Protein AF-A0A0N4U246-F1 (afdb_monomer_lite)

Organism: Dracunculus medinensis (NCBI:txid318479)

Foldseek 3Di:
DVVLVVLLVLQVVDPVSCVVCVVVSVVSVLVVLLVVLVVLVVVVVVCCVVVVVNDPDDDDPVVVCPRPSLVSCCVHPNSVPPVCVVVVLVVLVVVLVVLVVVLVVVVVVLVVVLVVCPPPVVVCVVVVVVSVVVNLVSVLVNQLSVLCCVLASVLVVVLVVCVPDNDPVVNVVSVVSNVVSNNCSSVSSVCSCCVRPPVSVVSVVVVVCVVVPDDPPDPDDDPDDDDDDDDDD

Radius of gyration: 25.56 Å; chains: 1; bounding box: 71×31×95 Å

Sequence (233 aa):
MICDGFITFIIWRNSLLRHRYMVILIQVFNDAILGFAQFMAGVGRTVILNSGSGESELKSTRYCMLMPWNIVYAWTTDGTAVCFRSLLLCLSVAASIGSVFMYAIVYILSRRLIRRLKNNQRTKNAIAAFEERQLKLSLTTAISNGFTLILYVFPLTIKALAQKYASQEAFQVVIWYAAISCNLNPLANIAAVVVRQEDIQSLVRKTLSCIYKQPKITPQTRTITKVKPKISP

pLDDT: mean 75.83, std 10.39, range [42.22, 90.38]

Secondary structure (DSSP, 8-state):
-HHHHHHHHHHHH-HHHHHHSHHHHHHHHHHHHHHHHHHHHHHHHHHHHHTT-SSS----HHHHHTSHHHHHHHTSTTTTHHHHHHHHHHHHHHHHHHHHHHHHHHHHHHHHHHHHHTT-HHHHHHHHHHHHHHHHHHHHHHHHHHHHIIIIIHHHHHHHHHHHHS-HHHHHHHHHHHHHHHHHHHHHHHHHHHHH-HHHHHHHHHHHHHHHS--------------------

Structure (mmCIF, N/CA/C/O backbone):
data_AF-A0A0N4U246-F1
#
_entry.id   AF-A0A0N4U246-F1
#
loop_
_atom_site.group_PDB
_atom_site.id
_atom_site.type_symbol
_atom_site.label_atom_id
_atom_site.label_alt_id
_atom_site.label_comp_id
_atom_site.label_asym_id
_atom_site.label_entity_id
_atom_site.label_seq_id
_atom_site.pdbx_PDB_ins_code
_atom_site.Cartn_x
_atom_site.Cartn_y
_atom_site.Cartn_z
_atom_site.occupancy
_atom_site.B_iso_or_equiv
_atom_site.auth_seq_id
_atom_site.auth_comp_id
_atom_site.auth_asym_id
_atom_site.auth_atom_id
_atom_site.pdbx_PDB_model_num
ATOM 1 N N . MET A 1 1 ? 6.243 5.250 1.445 1.00 60.50 1 MET A N 1
ATOM 2 C CA . MET A 1 1 ? 7.245 4.192 1.720 1.00 60.50 1 MET A CA 1
ATOM 3 C C . MET A 1 1 ? 7.505 3.958 3.205 1.00 60.50 1 MET A C 1
ATOM 5 O O . MET A 1 1 ? 6.981 2.985 3.728 1.00 60.50 1 MET A O 1
ATOM 9 N N . ILE A 1 2 ? 8.276 4.805 3.911 1.00 70.75 2 ILE A N 1
ATOM 10 C CA . ILE A 1 2 ? 8.576 4.569 5.346 1.00 70.75 2 ILE A CA 1
ATOM 11 C C . ILE A 1 2 ? 7.284 4.568 6.182 1.00 70.75 2 ILE A C 1
ATOM 13 O O . ILE A 1 2 ? 7.102 3.717 7.051 1.00 70.75 2 ILE A O 1
ATOM 17 N N . CYS A 1 3 ? 6.355 5.477 5.875 1.00 70.62 3 CYS A N 1
ATOM 18 C CA . CYS A 1 3 ? 5.062 5.568 6.555 1.00 70.62 3 CYS A CA 1
ATOM 19 C C . CYS A 1 3 ? 4.197 4.311 6.353 1.00 70.62 3 CYS A C 1
ATOM 21 O O . CYS A 1 3 ? 3.645 3.791 7.320 1.00 70.62 3 CYS A O 1
ATOM 23 N N . ASP A 1 4 ? 4.127 3.797 5.126 1.00 71.69 4 ASP A N 1
ATOM 24 C CA . ASP A 1 4 ? 3.301 2.641 4.749 1.00 71.69 4 ASP A CA 1
ATOM 25 C C . ASP A 1 4 ? 3.807 1.373 5.450 1.00 71.69 4 ASP A C 1
ATOM 27 O O . ASP A 1 4 ? 3.028 0.628 6.051 1.00 71.69 4 ASP A O 1
ATOM 31 N N . GLY A 1 5 ? 5.133 1.183 5.481 1.00 76.50 5 GLY A N 1
ATOM 32 C CA . GLY A 1 5 ? 5.773 0.097 6.226 1.00 76.50 5 GLY A CA 1
ATOM 33 C C . GLY A 1 5 ? 5.539 0.200 7.737 1.00 76.50 5 GLY A C 1
ATOM 34 O O . GLY A 1 5 ? 5.222 -0.798 8.384 1.00 76.50 5 GLY A O 1
ATOM 35 N N . PHE A 1 6 ? 5.616 1.408 8.303 1.00 80.75 6 PHE A N 1
ATOM 36 C CA . PHE A 1 6 ? 5.374 1.639 9.729 1.00 80.75 6 PHE A CA 1
ATOM 37 C C . PHE A 1 6 ? 3.928 1.333 10.140 1.00 80.75 6 PHE A C 1
ATOM 39 O O . PHE A 1 6 ? 3.693 0.669 11.150 1.00 80.75 6 PHE A O 1
ATOM 46 N N . ILE A 1 7 ? 2.946 1.765 9.346 1.00 78.19 7 ILE A N 1
ATOM 47 C CA . ILE A 1 7 ? 1.529 1.492 9.620 1.00 78.19 7 ILE A CA 1
ATOM 48 C C . ILE A 1 7 ? 1.224 0.007 9.450 1.00 78.19 7 ILE A C 1
ATOM 50 O O . ILE A 1 7 ? 0.574 -0.578 10.319 1.00 78.19 7 ILE A O 1
ATOM 54 N N . THR A 1 8 ? 1.745 -0.620 8.392 1.00 79.25 8 THR A N 1
ATOM 55 C CA . THR A 1 8 ? 1.637 -2.071 8.188 1.00 79.25 8 THR A CA 1
ATOM 56 C C . THR A 1 8 ? 2.180 -2.822 9.397 1.00 79.25 8 THR A C 1
ATOM 58 O O . THR A 1 8 ? 1.510 -3.709 9.921 1.00 79.25 8 THR A O 1
ATOM 61 N N . PHE A 1 9 ? 3.344 -2.417 9.910 1.00 84.69 9 PHE A N 1
ATOM 62 C CA . PHE A 1 9 ? 3.946 -3.006 11.102 1.00 84.69 9 PHE A CA 1
ATOM 63 C C . PHE A 1 9 ? 3.077 -2.830 12.359 1.00 84.69 9 PHE A C 1
ATOM 65 O O . PHE A 1 9 ? 2.892 -3.786 13.116 1.00 84.69 9 PHE A O 1
ATOM 72 N N . ILE A 1 10 ? 2.495 -1.644 12.578 1.00 82.12 10 ILE A N 1
ATOM 73 C CA . ILE A 1 10 ? 1.592 -1.391 13.715 1.00 82.12 10 ILE A CA 1
ATOM 74 C C . ILE A 1 10 ? 0.350 -2.285 13.643 1.00 82.12 10 ILE A C 1
ATOM 76 O O . ILE A 1 10 ? -0.019 -2.902 14.647 1.00 82.12 10 ILE A O 1
ATOM 80 N N . ILE A 1 11 ? -0.296 -2.359 12.476 1.00 79.06 11 ILE A N 1
ATOM 81 C CA . ILE A 1 11 ? -1.513 -3.159 12.286 1.00 79.06 11 ILE A CA 1
ATOM 82 C C . ILE A 1 11 ? -1.181 -4.650 12.406 1.00 79.06 11 ILE A C 1
ATOM 84 O O . ILE A 1 11 ? -1.897 -5.378 13.092 1.00 79.06 11 ILE A O 1
ATOM 88 N N . TRP A 1 12 ? -0.071 -5.097 11.812 1.00 84.19 12 TRP A N 1
ATOM 89 C CA . TRP A 1 12 ? 0.401 -6.481 11.883 1.00 84.19 12 TRP A CA 1
ATOM 90 C C . TRP A 1 12 ? 0.643 -6.943 13.323 1.00 84.19 12 TRP A C 1
ATOM 92 O O . TRP A 1 12 ? 0.258 -8.052 13.697 1.00 84.19 12 TRP A O 1
ATOM 102 N N . ARG A 1 13 ? 1.245 -6.080 14.152 1.00 87.19 13 ARG A N 1
ATOM 103 C CA . ARG A 1 13 ? 1.566 -6.388 15.551 1.00 87.19 13 ARG A CA 1
ATOM 104 C C . ARG A 1 13 ? 0.325 -6.510 16.442 1.00 87.19 13 ARG A C 1
ATOM 106 O O . ARG A 1 13 ? 0.401 -7.146 17.492 1.00 87.19 13 ARG A O 1
ATOM 113 N N . ASN A 1 14 ? -0.810 -5.922 16.060 1.00 82.88 14 ASN A N 1
ATOM 114 C CA . ASN A 1 14 ? -2.032 -5.945 16.859 1.00 82.88 14 ASN A CA 1
ATOM 115 C C . ASN A 1 14 ? -3.035 -6.979 16.316 1.00 82.88 14 ASN A C 1
ATOM 117 O O . ASN A 1 14 ? -3.744 -6.734 15.339 1.00 82.88 14 ASN A O 1
ATOM 121 N N . SER A 1 15 ? -3.128 -8.137 16.979 1.00 82.88 15 SER A N 1
ATOM 122 C CA . SER A 1 15 ? -3.977 -9.262 16.553 1.00 82.88 15 SER A CA 1
ATOM 123 C C . SER A 1 15 ? -5.459 -8.896 16.404 1.00 82.88 15 SER A C 1
ATOM 125 O O . SER A 1 15 ? -6.125 -9.406 15.501 1.00 82.88 15 SER A O 1
ATOM 127 N N . LEU A 1 16 ? -5.964 -7.978 17.236 1.00 80.75 16 LEU A N 1
ATOM 128 C CA . LEU A 1 16 ? -7.360 -7.539 17.218 1.00 80.75 16 LEU A CA 1
ATOM 129 C C . LEU A 1 16 ? -7.665 -6.664 15.997 1.00 80.75 16 LEU A C 1
ATOM 131 O O . LEU A 1 16 ? -8.724 -6.800 15.383 1.00 80.75 16 LEU A O 1
ATOM 135 N N . LEU A 1 17 ? -6.726 -5.799 15.606 1.00 76.12 17 LEU A N 1
ATOM 136 C CA . LEU A 1 17 ? -6.857 -5.001 14.388 1.00 76.12 17 LEU A CA 1
ATOM 137 C C . LEU A 1 17 ? -6.695 -5.844 13.129 1.00 76.12 17 LEU A C 1
ATOM 139 O O . LEU A 1 17 ? -7.423 -5.626 12.163 1.00 76.12 17 LEU A O 1
ATOM 143 N N . ARG A 1 18 ? -5.770 -6.809 13.141 1.00 79.62 18 ARG A N 1
ATOM 144 C CA . ARG A 1 18 ? -5.475 -7.652 11.978 1.00 79.62 18 ARG A CA 1
ATOM 145 C C . ARG A 1 18 ? -6.724 -8.345 11.443 1.00 79.62 18 ARG A C 1
ATOM 147 O O . ARG A 1 18 ? -6.923 -8.380 10.236 1.00 79.62 18 ARG A O 1
ATOM 154 N N . HIS A 1 19 ? -7.586 -8.848 12.329 1.00 76.69 19 HIS A N 1
ATOM 155 C CA . HIS A 1 19 ? -8.816 -9.514 11.903 1.00 76.69 19 HIS A CA 1
ATOM 156 C C . HIS A 1 19 ? -9.868 -8.533 11.356 1.00 76.69 19 HIS A C 1
ATOM 158 O O . HIS A 1 19 ? -10.589 -8.866 10.422 1.00 76.69 19 HIS A O 1
ATOM 164 N N . ARG A 1 20 ? -9.930 -7.306 11.893 1.00 76.69 20 ARG A N 1
ATOM 165 C CA . ARG A 1 20 ? -10.904 -6.283 11.471 1.00 76.69 20 ARG A CA 1
ATOM 166 C C . ARG A 1 20 ? -10.513 -5.560 10.183 1.00 76.69 20 ARG A C 1
ATOM 168 O O . ARG A 1 20 ? -11.388 -5.163 9.425 1.00 76.69 20 ARG A O 1
ATOM 175 N N . TYR A 1 21 ? -9.216 -5.387 9.943 1.00 77.69 21 TYR A N 1
ATOM 176 C CA . TYR A 1 21 ? -8.680 -4.545 8.873 1.00 77.69 21 TYR A CA 1
ATOM 177 C C . TYR A 1 21 ? -7.792 -5.324 7.895 1.00 77.69 21 TYR A C 1
ATOM 179 O O . TYR A 1 21 ? -6.921 -4.733 7.263 1.00 77.69 21 TYR A O 1
ATOM 187 N N . MET A 1 22 ? -8.003 -6.638 7.745 1.00 77.56 22 MET A N 1
ATOM 188 C CA . MET A 1 22 ? -7.184 -7.497 6.876 1.00 77.56 22 MET A CA 1
ATOM 189 C C . MET A 1 22 ? -7.104 -6.973 5.434 1.00 77.56 22 MET A C 1
ATOM 191 O O . MET A 1 22 ? -6.033 -6.989 4.839 1.00 77.56 22 MET A O 1
ATOM 195 N N . VAL A 1 23 ? -8.211 -6.444 4.901 1.00 75.31 23 VAL A N 1
ATOM 196 C CA . VAL A 1 23 ? -8.253 -5.857 3.550 1.00 75.31 23 VAL A CA 1
ATOM 197 C C . VAL A 1 23 ? -7.340 -4.631 3.449 1.00 75.31 23 VAL A C 1
ATOM 199 O O . VAL A 1 23 ? -6.512 -4.559 2.546 1.00 75.31 23 VAL A O 1
ATOM 202 N N . ILE A 1 24 ? -7.432 -3.705 4.411 1.00 75.88 24 ILE A N 1
ATOM 203 C CA . ILE A 1 24 ? -6.571 -2.512 4.455 1.00 75.88 24 ILE A CA 1
ATOM 204 C C . ILE A 1 24 ? -5.107 -2.926 4.630 1.00 75.88 24 ILE A C 1
ATOM 206 O O . ILE A 1 24 ? -4.229 -2.369 3.986 1.00 75.88 24 ILE A O 1
ATOM 210 N N . LEU A 1 25 ? -4.836 -3.930 5.465 1.00 75.88 25 LEU A N 1
ATOM 211 C CA . LEU A 1 25 ? -3.486 -4.431 5.701 1.00 75.88 25 LEU A CA 1
ATOM 212 C C . LEU A 1 25 ? -2.842 -4.972 4.418 1.00 75.88 25 LEU A C 1
ATOM 214 O O . LEU A 1 25 ? -1.697 -4.636 4.144 1.00 75.88 25 LEU A O 1
ATOM 218 N N . ILE A 1 26 ? -3.572 -5.768 3.629 1.00 75.88 26 ILE A N 1
ATOM 219 C CA . ILE A 1 26 ? -3.080 -6.286 2.343 1.00 75.88 26 ILE A CA 1
ATOM 220 C C . ILE A 1 26 ? -2.829 -5.136 1.364 1.00 75.88 26 ILE A C 1
ATOM 222 O O . ILE A 1 26 ? -1.804 -5.128 0.688 1.00 75.88 26 ILE A O 1
ATOM 226 N N . GLN A 1 27 ? -3.725 -4.147 1.315 1.00 73.88 27 GLN A N 1
ATOM 227 C CA . GLN A 1 27 ? -3.564 -2.985 0.442 1.00 73.88 27 GLN A CA 1
ATOM 228 C C . GLN A 1 27 ? -2.302 -2.181 0.790 1.00 73.88 27 GLN A C 1
ATOM 230 O O . GLN A 1 27 ? -1.458 -1.970 -0.074 1.00 73.88 27 GLN A O 1
ATOM 235 N N . VAL A 1 28 ? -2.125 -1.805 2.062 1.00 75.06 28 VAL A N 1
ATOM 236 C CA . VAL A 1 28 ? -0.946 -1.038 2.506 1.00 75.06 28 VAL A CA 1
ATOM 237 C C . VAL A 1 28 ? 0.340 -1.864 2.356 1.00 75.06 28 VAL A C 1
ATOM 239 O O . VAL A 1 28 ? 1.391 -1.319 2.028 1.00 75.06 28 VAL A O 1
ATOM 242 N N . PHE A 1 29 ? 0.268 -3.185 2.540 1.00 75.38 29 PHE A N 1
ATOM 243 C CA . PHE A 1 29 ? 1.400 -4.081 2.311 1.00 75.38 29 PHE A CA 1
ATOM 244 C C . PHE A 1 29 ? 1.817 -4.130 0.835 1.00 75.38 29 PHE A C 1
ATOM 246 O O . PHE A 1 29 ? 3.007 -4.025 0.538 1.00 75.38 29 PHE A O 1
ATOM 253 N N . ASN A 1 30 ? 0.859 -4.229 -0.088 1.00 74.88 30 ASN A N 1
ATOM 254 C CA . ASN A 1 30 ? 1.137 -4.183 -1.524 1.00 74.88 30 ASN A CA 1
ATOM 255 C C . ASN A 1 30 ? 1.753 -2.836 -1.933 1.00 74.88 30 ASN A C 1
ATOM 257 O O . ASN A 1 30 ? 2.744 -2.825 -2.665 1.00 74.88 30 ASN A O 1
ATOM 261 N N . ASP A 1 31 ? 1.238 -1.722 -1.402 1.00 71.62 31 ASP A N 1
ATOM 262 C CA . ASP A 1 31 ? 1.810 -0.387 -1.623 1.00 71.62 31 ASP A CA 1
ATOM 263 C C . ASP A 1 31 ? 3.255 -0.298 -1.089 1.00 71.62 31 ASP A C 1
ATOM 265 O O . ASP A 1 31 ? 4.140 0.264 -1.741 1.00 71.62 31 ASP A O 1
ATOM 269 N N . ALA A 1 32 ? 3.533 -0.914 0.067 1.00 73.75 32 ALA A N 1
ATOM 270 C CA . ALA A 1 32 ? 4.874 -0.968 0.643 1.00 73.75 32 ALA A CA 1
ATOM 271 C C . ALA A 1 32 ? 5.854 -1.800 -0.208 1.00 73.75 32 ALA A C 1
ATOM 273 O O . ALA A 1 32 ? 6.989 -1.362 -0.415 1.00 73.75 32 ALA A O 1
ATOM 274 N N . ILE A 1 33 ? 5.430 -2.9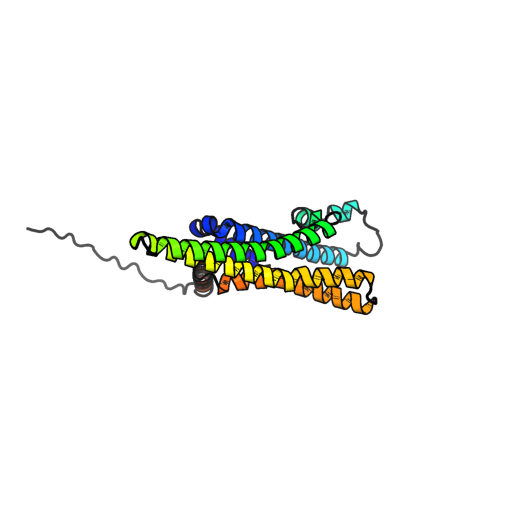59 -0.734 1.00 76.12 33 ILE A N 1
ATOM 275 C CA . ILE A 1 33 ? 6.240 -3.775 -1.661 1.00 76.12 33 ILE A CA 1
ATOM 276 C C . ILE A 1 33 ? 6.519 -3.001 -2.949 1.00 76.12 33 ILE A C 1
ATOM 278 O O . ILE A 1 33 ? 7.658 -2.987 -3.416 1.00 76.12 33 ILE A O 1
ATOM 282 N N . LEU A 1 34 ? 5.506 -2.338 -3.515 1.00 75.56 34 LEU A N 1
ATOM 283 C CA . LEU A 1 34 ? 5.655 -1.542 -4.732 1.00 75.56 34 LEU A CA 1
ATOM 284 C C . LEU A 1 34 ? 6.672 -0.418 -4.536 1.00 75.56 34 LEU A C 1
ATOM 286 O O . LEU A 1 34 ? 7.585 -0.259 -5.348 1.00 75.56 34 LEU A O 1
ATOM 290 N N . GLY A 1 35 ? 6.562 0.312 -3.425 1.00 71.06 35 GLY A N 1
ATOM 291 C CA . GLY A 1 35 ? 7.559 1.302 -3.046 1.00 71.06 35 GLY A CA 1
ATOM 292 C C . GLY A 1 35 ? 8.950 0.677 -2.930 1.00 71.06 35 GLY A C 1
ATOM 293 O O . GLY A 1 35 ? 9.914 1.204 -3.483 1.00 71.06 35 GLY A O 1
ATOM 294 N N . PHE A 1 36 ? 9.077 -0.464 -2.245 1.00 77.50 36 PHE A N 1
ATOM 295 C CA . PHE A 1 36 ? 10.363 -1.148 -2.072 1.00 77.50 36 PHE A CA 1
ATOM 296 C C . PHE A 1 36 ? 10.992 -1.542 -3.414 1.00 77.50 36 PHE A C 1
ATOM 298 O O . PHE A 1 36 ? 12.182 -1.307 -3.626 1.00 77.50 36 PHE A O 1
ATOM 305 N N . ALA A 1 37 ? 10.192 -2.048 -4.355 1.00 75.31 37 ALA A N 1
ATOM 306 C CA . ALA A 1 37 ? 10.635 -2.350 -5.712 1.00 75.31 37 ALA A CA 1
ATOM 307 C C . ALA A 1 37 ? 11.164 -1.100 -6.433 1.00 75.31 37 ALA A C 1
ATOM 309 O O . ALA A 1 37 ? 12.233 -1.142 -7.039 1.00 75.31 37 ALA A O 1
ATOM 310 N N . GLN A 1 38 ? 10.450 0.026 -6.335 1.00 76.44 38 GLN A N 1
ATOM 311 C CA . GLN A 1 38 ? 10.868 1.296 -6.938 1.00 76.44 38 GLN A CA 1
ATOM 312 C C . GLN A 1 38 ? 12.158 1.838 -6.316 1.00 76.44 38 GLN A C 1
ATOM 314 O O . GLN A 1 38 ? 13.031 2.319 -7.037 1.00 76.44 38 GLN A O 1
ATOM 319 N N . PHE A 1 39 ? 12.308 1.723 -4.996 1.00 78.00 39 PHE A N 1
ATOM 320 C CA . PHE A 1 39 ? 13.536 2.097 -4.303 1.00 78.00 39 PHE A CA 1
ATOM 321 C C . PHE A 1 39 ? 14.720 1.246 -4.775 1.00 78.00 39 PHE A C 1
ATOM 323 O O . PHE A 1 39 ? 15.746 1.795 -5.175 1.00 78.00 39 PHE A O 1
ATOM 330 N N . MET A 1 40 ? 14.553 -0.080 -4.823 1.00 82.75 40 MET A N 1
ATOM 331 C CA . MET A 1 40 ? 15.563 -1.002 -5.354 1.00 82.75 40 MET A CA 1
ATOM 332 C C . MET A 1 40 ? 15.907 -0.697 -6.817 1.00 82.75 40 MET A C 1
ATOM 334 O O . MET A 1 40 ? 17.076 -0.755 -7.189 1.00 82.75 40 MET A O 1
ATOM 338 N N . ALA A 1 41 ? 14.920 -0.323 -7.638 1.00 80.19 41 ALA A N 1
ATOM 339 C CA . ALA A 1 41 ? 15.146 0.098 -9.019 1.00 80.19 41 ALA A CA 1
ATOM 340 C C . ALA A 1 41 ? 15.952 1.402 -9.103 1.00 80.19 41 ALA A C 1
ATOM 342 O O . ALA A 1 41 ? 16.832 1.524 -9.954 1.00 80.19 41 ALA A O 1
ATOM 343 N N . GLY A 1 42 ? 15.672 2.369 -8.225 1.00 75.69 42 GLY A N 1
ATOM 344 C CA . GLY A 1 42 ? 16.427 3.617 -8.121 1.00 75.69 42 GLY A CA 1
ATOM 345 C C . GLY A 1 42 ? 17.883 3.367 -7.735 1.00 75.69 42 GLY A C 1
ATOM 346 O O . GLY A 1 42 ? 18.783 3.768 -8.468 1.00 75.69 42 GLY A O 1
ATOM 347 N N . VAL A 1 43 ? 18.112 2.628 -6.644 1.00 84.75 43 VAL A N 1
ATOM 348 C CA . VAL A 1 43 ? 19.460 2.250 -6.185 1.00 84.75 43 VAL A CA 1
ATOM 349 C C . VAL A 1 43 ? 20.203 1.468 -7.267 1.00 84.75 43 VAL A C 1
ATOM 351 O O . VAL A 1 43 ? 21.340 1.799 -7.588 1.00 84.75 43 VAL A O 1
ATOM 354 N N . GLY A 1 44 ? 19.553 0.478 -7.881 1.00 83.12 44 GLY A N 1
ATOM 355 C CA . GLY A 1 44 ? 20.140 -0.333 -8.944 1.00 83.12 44 GLY A CA 1
ATOM 356 C C . GLY A 1 44 ? 20.566 0.486 -10.161 1.00 83.12 44 GLY A C 1
ATOM 357 O O . GLY A 1 44 ? 21.670 0.296 -10.667 1.00 83.12 44 GLY A O 1
ATOM 358 N N . ARG A 1 45 ? 19.738 1.444 -10.600 1.00 78.94 45 ARG A N 1
ATOM 359 C CA . ARG A 1 45 ? 20.093 2.371 -11.688 1.00 78.94 45 ARG A CA 1
ATOM 360 C C . ARG A 1 45 ? 21.280 3.256 -11.314 1.00 78.94 45 ARG A C 1
ATOM 362 O O . ARG A 1 45 ? 22.184 3.397 -12.129 1.00 78.94 45 ARG A O 1
ATOM 369 N N . THR A 1 46 ? 21.318 3.791 -10.094 1.00 82.75 46 THR A N 1
ATOM 370 C CA . THR A 1 46 ? 22.445 4.608 -9.616 1.00 82.75 46 THR A CA 1
ATOM 371 C C . THR A 1 46 ? 23.747 3.810 -9.563 1.00 82.75 46 THR A C 1
ATOM 373 O O . THR A 1 46 ? 24.786 4.306 -9.988 1.00 82.75 46 THR A O 1
ATOM 376 N N . VAL A 1 47 ? 23.702 2.560 -9.093 1.00 85.00 47 VAL A N 1
ATOM 377 C CA . VAL A 1 47 ? 24.880 1.680 -9.063 1.00 85.00 47 VAL A CA 1
ATOM 378 C C . VAL A 1 47 ? 25.379 1.401 -10.480 1.00 85.00 47 VAL A C 1
ATOM 380 O O . VAL A 1 47 ? 26.560 1.586 -10.741 1.00 85.00 47 VAL A O 1
ATOM 383 N N . ILE A 1 48 ? 24.493 1.036 -11.413 1.00 81.25 48 ILE A N 1
ATOM 384 C CA . ILE A 1 48 ? 24.875 0.752 -12.808 1.00 81.25 48 ILE A CA 1
ATOM 385 C C . ILE A 1 48 ? 25.515 1.976 -13.480 1.00 81.25 48 ILE A C 1
ATOM 387 O O . ILE A 1 48 ? 26.511 1.819 -14.185 1.00 81.25 48 ILE A O 1
ATOM 391 N N . LEU A 1 49 ? 24.974 3.177 -13.242 1.00 78.38 49 LEU A N 1
ATOM 392 C CA . LEU A 1 49 ? 25.531 4.428 -13.768 1.00 78.38 49 LEU A CA 1
ATOM 393 C C . LEU A 1 49 ? 26.918 4.730 -13.179 1.00 78.38 49 LEU A C 1
ATOM 395 O O . LEU A 1 49 ? 27.825 5.105 -13.915 1.00 78.38 49 LEU A O 1
ATOM 399 N N . ASN A 1 50 ? 27.113 4.507 -11.877 1.00 83.12 50 ASN A N 1
ATOM 400 C CA . ASN A 1 50 ? 28.392 4.775 -11.212 1.00 83.12 50 ASN A CA 1
ATOM 401 C C . ASN A 1 50 ? 29.463 3.709 -11.482 1.00 83.12 50 ASN A C 1
ATOM 403 O O . ASN A 1 50 ? 30.651 4.000 -11.384 1.00 83.12 50 ASN A O 1
ATOM 407 N N . SER A 1 51 ? 29.082 2.476 -11.824 1.00 79.94 51 SER A N 1
ATOM 408 C CA . SER A 1 51 ? 30.031 1.386 -12.090 1.00 79.94 51 SER A CA 1
ATOM 409 C C . SER A 1 51 ? 30.738 1.487 -13.451 1.00 79.94 51 SER A C 1
ATOM 411 O O . SER A 1 51 ? 31.406 0.532 -13.842 1.00 79.94 51 SER A O 1
ATOM 413 N N . GLY A 1 52 ? 30.566 2.579 -14.212 1.00 67.56 52 GLY A N 1
ATOM 414 C CA . GLY A 1 52 ? 31.221 2.800 -15.516 1.00 67.56 52 GLY A CA 1
ATOM 415 C C . GLY A 1 52 ? 30.898 1.748 -16.588 1.00 67.56 52 GLY A C 1
ATOM 416 O O . GLY A 1 52 ? 31.422 1.787 -17.692 1.00 67.56 52 GLY A O 1
ATOM 417 N N . SER A 1 53 ? 30.017 0.798 -16.273 1.00 59.78 53 SER A N 1
ATOM 418 C CA . SER A 1 53 ? 29.695 -0.375 -17.091 1.00 59.78 53 SER A CA 1
ATOM 419 C C . SER A 1 53 ? 28.501 -0.126 -18.024 1.00 59.78 53 SER A C 1
ATOM 421 O O . SER A 1 53 ? 28.004 -1.059 -18.655 1.00 59.78 53 SER A O 1
ATOM 423 N N . GLY A 1 54 ? 27.972 1.103 -18.032 1.00 55.84 54 GLY A N 1
ATOM 424 C CA . GLY A 1 54 ? 26.664 1.443 -18.594 1.00 55.84 54 GLY A CA 1
ATOM 425 C C . GLY A 1 54 ? 26.675 2.099 -19.974 1.00 55.84 54 GLY A C 1
ATOM 426 O O . GLY A 1 54 ? 25.619 2.157 -20.595 1.00 55.84 54 GLY A O 1
ATOM 427 N N . GLU A 1 55 ? 27.818 2.578 -20.470 1.00 57.50 55 GLU A N 1
ATOM 428 C CA . GLU A 1 55 ? 27.835 3.397 -21.694 1.00 57.50 55 GLU A CA 1
ATOM 429 C C . GLU A 1 55 ? 28.112 2.611 -22.985 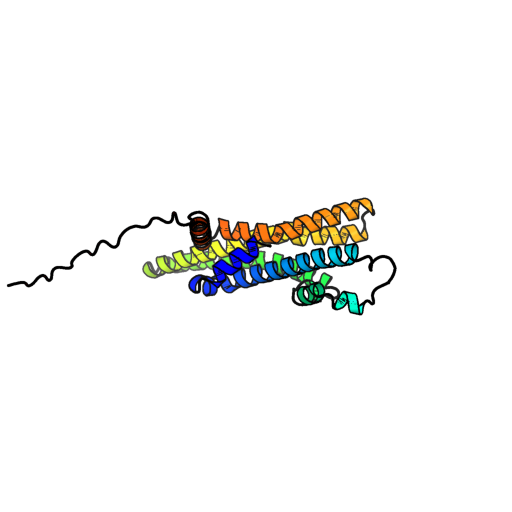1.00 57.50 55 GLU A C 1
ATOM 431 O O . GLU A 1 55 ? 27.888 3.140 -24.069 1.00 57.50 55 GLU A O 1
ATOM 436 N N . SER A 1 56 ? 28.555 1.348 -22.916 1.00 57.03 56 SER A N 1
ATOM 437 C CA . SER A 1 56 ? 29.091 0.657 -24.110 1.00 57.03 56 SER A CA 1
ATOM 438 C C . SER A 1 56 ? 28.496 -0.719 -24.414 1.00 57.03 56 SER A C 1
ATOM 440 O O . SER A 1 56 ? 28.678 -1.224 -25.518 1.00 57.03 56 SER A O 1
ATOM 442 N N . GLU A 1 57 ? 27.761 -1.333 -23.485 1.00 63.91 57 GLU A N 1
ATOM 443 C CA . GLU A 1 57 ? 27.167 -2.656 -23.702 1.00 63.91 57 GLU A CA 1
ATOM 444 C C . GLU A 1 57 ? 25.645 -2.615 -23.599 1.00 63.91 57 GLU A C 1
ATOM 446 O O . GLU A 1 57 ? 25.074 -2.447 -22.518 1.00 63.91 57 GLU A O 1
ATOM 451 N N . LEU A 1 58 ? 24.973 -2.865 -24.724 1.00 65.19 58 LEU A N 1
ATOM 452 C CA . LEU A 1 58 ? 23.559 -3.227 -24.738 1.00 65.19 58 LEU A CA 1
ATOM 453 C C . LEU A 1 58 ? 23.367 -4.500 -23.902 1.00 65.19 58 LEU A C 1
ATOM 455 O O . LEU A 1 58 ? 23.679 -5.609 -24.339 1.00 65.19 58 LEU A O 1
ATOM 459 N N . LYS A 1 59 ? 22.855 -4.354 -22.677 1.00 69.94 59 LYS A N 1
ATOM 460 C CA . LYS A 1 59 ? 22.522 -5.506 -21.836 1.00 69.94 59 LYS A CA 1
ATOM 461 C C . LYS A 1 59 ? 21.353 -6.273 -22.459 1.00 69.94 59 LYS A C 1
ATOM 463 O O . LYS A 1 59 ? 20.363 -5.688 -22.894 1.00 69.94 59 LYS A O 1
ATOM 468 N N . SER A 1 60 ? 21.469 -7.602 -22.483 1.00 78.75 60 SER A N 1
ATOM 469 C CA . SER A 1 60 ? 20.423 -8.492 -22.998 1.00 78.75 60 SER A CA 1
ATOM 470 C C . SER A 1 60 ? 19.080 -8.223 -22.309 1.00 78.75 60 SER A C 1
ATOM 472 O O . SER A 1 60 ? 19.026 -8.037 -21.093 1.00 78.75 60 SER A O 1
ATOM 474 N N . THR A 1 61 ? 17.972 -8.290 -23.051 1.00 74.50 61 THR A N 1
ATOM 475 C CA . THR A 1 61 ? 16.607 -8.157 -22.510 1.00 74.50 61 THR A CA 1
ATOM 476 C C . THR A 1 61 ? 16.365 -9.072 -21.306 1.00 74.50 61 THR A C 1
ATOM 478 O O . THR A 1 61 ? 15.702 -8.671 -20.351 1.00 74.50 61 THR A O 1
ATOM 481 N N . ARG A 1 62 ? 16.960 -10.276 -21.308 1.00 76.06 62 ARG A N 1
ATOM 482 C CA . ARG A 1 62 ? 16.875 -11.233 -20.192 1.00 76.06 62 ARG A CA 1
ATOM 483 C C . ARG A 1 62 ? 17.515 -10.695 -18.914 1.00 76.06 62 ARG A C 1
ATOM 485 O O . ARG A 1 62 ? 16.956 -10.882 -17.840 1.00 76.06 62 ARG A O 1
ATOM 492 N N . TYR A 1 63 ? 18.643 -9.996 -19.035 1.00 76.81 63 TYR A N 1
ATOM 493 C CA . TYR A 1 63 ? 19.312 -9.358 -17.902 1.00 76.81 63 TYR A CA 1
ATOM 494 C C . TYR A 1 63 ? 18.418 -8.281 -17.291 1.00 76.81 63 TYR A C 1
ATOM 496 O O . TYR A 1 63 ? 18.202 -8.281 -16.084 1.00 76.81 63 TYR A O 1
ATOM 504 N N . CYS A 1 64 ? 17.820 -7.425 -18.126 1.00 75.12 64 CYS A N 1
ATOM 505 C CA . CYS A 1 64 ? 16.887 -6.406 -17.656 1.00 75.12 64 CYS A CA 1
ATOM 506 C C . CYS A 1 64 ? 15.666 -7.031 -16.973 1.00 75.12 64 CYS A C 1
ATOM 508 O O . CYS A 1 64 ? 15.299 -6.603 -15.887 1.00 75.12 64 CYS A O 1
ATOM 510 N N . MET A 1 65 ? 15.060 -8.072 -17.549 1.00 72.38 65 MET A N 1
ATOM 511 C CA . MET A 1 65 ? 13.904 -8.754 -16.949 1.00 72.38 65 MET A CA 1
ATOM 512 C C . MET A 1 65 ? 14.217 -9.395 -15.587 1.00 72.38 65 MET A C 1
ATOM 514 O O . MET A 1 65 ? 13.372 -9.354 -14.698 1.00 72.38 65 MET A O 1
ATOM 518 N N . LEU A 1 66 ? 15.424 -9.941 -15.408 1.00 78.25 66 LEU A N 1
ATOM 519 C CA . LEU A 1 66 ? 15.859 -10.623 -14.181 1.00 78.25 66 LEU A CA 1
ATOM 520 C C . LEU A 1 66 ? 16.460 -9.691 -13.122 1.00 78.25 66 LEU A C 1
ATOM 522 O O . LEU A 1 66 ? 16.936 -10.160 -12.088 1.00 78.25 66 LEU A O 1
ATOM 526 N N . MET A 1 67 ? 16.443 -8.375 -13.345 1.00 81.44 67 MET A N 1
ATOM 527 C CA . MET A 1 67 ? 16.878 -7.428 -12.324 1.00 81.44 67 MET A CA 1
ATOM 528 C C . MET A 1 67 ? 16.040 -7.609 -11.046 1.00 81.44 67 MET A C 1
ATOM 530 O O . MET A 1 67 ? 14.816 -7.739 -11.143 1.00 81.44 67 MET A O 1
ATOM 534 N N . PRO A 1 68 ? 16.645 -7.573 -9.842 1.00 81.88 68 PRO A N 1
ATOM 535 C CA . PRO A 1 68 ? 15.939 -7.876 -8.596 1.00 81.88 68 PRO A CA 1
ATOM 536 C C . PRO A 1 68 ? 14.661 -7.056 -8.401 1.00 81.88 68 PRO A C 1
ATOM 538 O O . PRO A 1 68 ? 13.636 -7.587 -7.984 1.00 81.88 68 PRO A O 1
ATOM 541 N N . TRP A 1 69 ? 14.683 -5.773 -8.769 1.00 82.94 69 TRP A N 1
ATOM 542 C CA . TRP A 1 69 ? 13.500 -4.918 -8.694 1.00 82.94 69 TRP A CA 1
ATOM 543 C C . TRP A 1 69 ? 12.406 -5.316 -9.679 1.00 82.94 69 TRP A C 1
ATOM 545 O O . TRP A 1 69 ? 11.242 -5.185 -9.332 1.00 82.94 69 TRP A O 1
ATOM 555 N N . ASN A 1 70 ? 12.744 -5.827 -10.866 1.00 76.50 70 ASN A N 1
ATOM 556 C CA . ASN A 1 70 ? 11.757 -6.314 -11.828 1.00 76.50 70 ASN A CA 1
ATOM 557 C C . ASN A 1 70 ? 11.126 -7.628 -11.366 1.00 76.50 70 ASN A C 1
ATOM 559 O O . ASN A 1 70 ? 9.933 -7.815 -11.577 1.00 76.50 70 ASN A O 1
ATOM 563 N N . ILE A 1 71 ? 11.876 -8.487 -10.665 1.00 79.31 71 ILE A N 1
ATOM 564 C CA . ILE A 1 71 ? 11.308 -9.666 -10.000 1.00 79.31 71 ILE A CA 1
ATOM 565 C C . ILE A 1 71 ? 10.318 -9.214 -8.924 1.00 79.31 71 ILE A C 1
ATOM 567 O O . ILE A 1 71 ? 9.170 -9.637 -8.955 1.00 79.31 71 ILE A O 1
ATOM 571 N N . VAL A 1 72 ? 10.703 -8.302 -8.023 1.00 77.75 72 VAL A N 1
ATOM 572 C CA . VAL A 1 72 ? 9.778 -7.779 -6.996 1.00 77.75 72 VAL A CA 1
ATOM 573 C C . VAL A 1 72 ? 8.568 -7.088 -7.638 1.00 77.75 72 VAL A C 1
ATOM 575 O O . VAL A 1 72 ? 7.447 -7.270 -7.177 1.00 77.75 72 VAL A O 1
ATOM 578 N N . TYR A 1 73 ? 8.767 -6.351 -8.732 1.00 71.81 73 TYR A N 1
ATOM 579 C CA . TYR A 1 73 ? 7.693 -5.700 -9.481 1.00 71.81 73 TYR A CA 1
ATOM 580 C C . TYR A 1 73 ? 6.764 -6.718 -10.153 1.00 71.81 73 TYR A C 1
ATOM 582 O O . TYR A 1 73 ? 5.561 -6.515 -10.168 1.00 71.81 73 TYR A O 1
ATOM 590 N N . ALA A 1 74 ? 7.270 -7.851 -10.651 1.00 70.12 74 ALA A N 1
ATOM 591 C CA . ALA A 1 74 ? 6.438 -8.925 -11.202 1.00 70.12 74 ALA A CA 1
ATOM 592 C C . ALA A 1 74 ? 5.500 -9.547 -10.154 1.00 70.12 74 ALA A C 1
ATOM 594 O O . ALA A 1 74 ? 4.423 -10.025 -10.504 1.00 70.12 74 ALA A O 1
ATOM 595 N N . TRP A 1 75 ? 5.890 -9.507 -8.876 1.00 68.62 75 TRP A N 1
ATOM 596 C CA . TRP A 1 75 ? 5.038 -9.895 -7.749 1.00 68.62 75 TRP A CA 1
ATOM 597 C C . TRP A 1 75 ? 4.026 -8.816 -7.348 1.00 68.62 75 TRP A C 1
ATOM 599 O O . TRP A 1 75 ? 3.084 -9.116 -6.614 1.00 68.62 75 TRP A O 1
ATOM 609 N N . THR A 1 76 ? 4.178 -7.578 -7.824 1.00 65.50 76 THR A N 1
ATOM 610 C CA . THR A 1 76 ? 3.138 -6.557 -7.698 1.00 65.50 76 THR A CA 1
ATOM 611 C C . THR A 1 76 ? 2.215 -6.611 -8.912 1.00 65.50 76 THR A C 1
ATOM 613 O O . THR A 1 76 ? 2.597 -6.986 -10.022 1.00 65.50 76 THR A O 1
ATOM 616 N N . THR A 1 77 ? 0.955 -6.227 -8.718 1.00 59.91 77 THR A N 1
ATOM 617 C CA . THR A 1 77 ? -0.050 -6.173 -9.792 1.00 59.91 77 THR A CA 1
ATOM 618 C C . THR A 1 77 ? 0.401 -5.343 -10.998 1.00 59.91 77 THR A C 1
ATOM 620 O O . THR A 1 77 ? -0.041 -5.614 -12.112 1.00 59.91 77 THR A O 1
ATOM 623 N N . ASP A 1 78 ? 1.324 -4.396 -10.809 1.00 58.47 78 ASP A N 1
ATOM 624 C CA . ASP A 1 78 ? 1.851 -3.563 -11.887 1.00 58.47 78 ASP A CA 1
ATOM 625 C C . ASP A 1 78 ? 2.892 -4.276 -12.781 1.00 58.47 78 ASP A C 1
ATOM 627 O O . ASP A 1 78 ? 3.050 -3.894 -13.940 1.00 58.47 78 ASP A O 1
ATOM 631 N N . GLY A 1 79 ? 3.608 -5.311 -12.318 1.00 54.19 79 GLY A N 1
ATOM 632 C CA . GLY A 1 79 ? 4.657 -5.958 -13.127 1.00 54.19 79 GLY A CA 1
ATOM 633 C C . GLY A 1 79 ? 4.179 -7.047 -14.075 1.00 54.19 79 GLY A C 1
ATOM 634 O O . GLY A 1 79 ? 4.805 -7.281 -15.108 1.00 54.19 79 GLY A O 1
ATOM 635 N N . THR A 1 80 ? 3.016 -7.639 -13.815 1.00 56.03 80 THR A N 1
ATOM 636 C CA . THR A 1 80 ? 2.338 -8.515 -14.792 1.00 56.03 80 THR A CA 1
ATOM 637 C C . THR A 1 80 ? 1.697 -7.720 -15.947 1.00 56.03 80 THR A C 1
ATOM 639 O O . THR A 1 80 ? 1.182 -8.288 -16.913 1.00 56.03 80 THR A O 1
ATOM 642 N N . ALA A 1 81 ? 1.758 -6.384 -15.886 1.00 54.31 81 ALA A N 1
ATOM 643 C CA . ALA A 1 81 ? 0.883 -5.490 -16.625 1.00 54.31 81 ALA A CA 1
ATOM 644 C C . ALA A 1 81 ? 1.303 -5.131 -18.055 1.00 54.31 81 ALA A C 1
ATOM 646 O O . ALA A 1 81 ? 0.520 -4.452 -18.699 1.00 54.31 81 ALA A O 1
ATOM 647 N N . VAL A 1 82 ? 2.447 -5.528 -18.632 1.00 56.44 82 VAL A N 1
ATOM 648 C CA . VAL A 1 82 ? 2.740 -5.055 -20.013 1.00 56.44 82 VAL A CA 1
ATOM 649 C C . VAL A 1 82 ? 1.683 -5.554 -21.014 1.00 56.44 82 VAL A C 1
ATOM 651 O O . VAL A 1 82 ? 1.215 -4.769 -21.835 1.00 56.44 82 VAL A O 1
ATOM 654 N N . CYS A 1 83 ? 1.211 -6.800 -20.878 1.00 55.75 83 CYS A N 1
ATOM 655 C CA . CYS A 1 83 ? 0.062 -7.304 -21.648 1.00 55.75 83 CYS A CA 1
ATOM 656 C C . CYS A 1 83 ? -1.297 -6.901 -21.053 1.00 55.75 83 CYS A C 1
ATOM 658 O O . CYS A 1 83 ? -2.265 -6.722 -21.786 1.00 55.75 83 CYS A O 1
ATOM 660 N N . PHE A 1 84 ? -1.383 -6.724 -19.733 1.00 61.16 84 PHE A N 1
ATOM 661 C CA . PHE A 1 84 ? -2.646 -6.455 -19.043 1.00 61.16 84 PHE A CA 1
ATOM 662 C C . PHE A 1 84 ? -2.926 -4.970 -18.793 1.00 61.16 84 PHE A C 1
ATOM 664 O O . PHE A 1 84 ? -3.954 -4.663 -18.210 1.00 61.16 84 PHE A O 1
ATOM 671 N N . ARG A 1 85 ? -2.086 -4.023 -19.231 1.00 64.12 85 ARG A N 1
ATOM 672 C CA . ARG A 1 85 ? -2.192 -2.600 -18.850 1.00 64.12 85 ARG A CA 1
ATOM 673 C C . ARG A 1 85 ? -3.552 -2.005 -19.189 1.00 64.12 85 ARG A C 1
ATOM 675 O O . ARG A 1 85 ? -4.147 -1.326 -18.359 1.00 64.12 85 ARG A O 1
ATOM 682 N N . SER A 1 86 ? -4.051 -2.294 -20.389 1.00 65.31 86 SER A N 1
ATOM 683 C CA . SER A 1 86 ? -5.378 -1.857 -20.826 1.00 65.31 86 SER A CA 1
ATOM 684 C C . SER A 1 86 ? -6.484 -2.543 -20.025 1.00 65.31 86 SER A C 1
ATOM 686 O O . SER A 1 86 ? -7.400 -1.873 -19.564 1.00 65.31 86 SER A O 1
ATOM 688 N N . LEU A 1 87 ? -6.372 -3.856 -19.790 1.00 67.94 87 LEU A N 1
ATOM 689 C CA . LEU A 1 87 ? -7.342 -4.617 -18.996 1.00 67.94 87 LEU A CA 1
ATOM 690 C C . LEU A 1 87 ? -7.376 -4.161 -17.535 1.00 67.94 87 LEU A C 1
ATOM 692 O O . LEU A 1 87 ? -8.454 -3.998 -16.986 1.00 67.94 87 LEU A O 1
ATOM 696 N N . LEU A 1 88 ? -6.225 -3.900 -16.920 1.00 66.06 88 LEU A N 1
ATOM 697 C CA . LEU A 1 88 ? -6.096 -3.384 -15.559 1.00 66.06 88 LEU A CA 1
ATOM 698 C C . LEU A 1 88 ? -6.634 -1.965 -15.449 1.00 66.06 88 LEU A C 1
ATOM 700 O O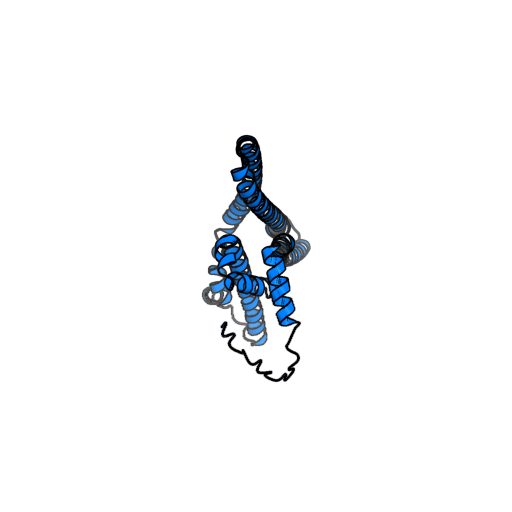 . LEU A 1 88 ? -7.288 -1.650 -14.462 1.00 66.06 88 LEU A O 1
ATOM 704 N N . LEU A 1 89 ? -6.421 -1.120 -16.461 1.00 68.25 89 LEU A N 1
ATOM 705 C CA . LEU A 1 89 ? -7.034 0.203 -16.499 1.00 68.25 89 LEU A CA 1
ATOM 706 C C . LEU A 1 89 ? -8.559 0.086 -16.600 1.00 68.25 89 LEU A C 1
ATOM 708 O O . LEU A 1 89 ? -9.263 0.714 -15.814 1.00 68.25 89 LEU A O 1
ATOM 712 N N . CYS A 1 90 ? -9.078 -0.770 -17.485 1.00 74.00 90 CYS A N 1
ATOM 713 C CA . CYS A 1 90 ? -10.512 -1.045 -17.587 1.00 74.00 90 CYS A CA 1
ATOM 714 C C . CYS A 1 90 ? -11.085 -1.617 -16.284 1.00 74.00 90 CYS A C 1
ATOM 716 O O . CYS A 1 90 ? -12.117 -1.143 -15.823 1.00 74.00 90 CYS A O 1
ATOM 718 N N . LEU A 1 91 ? -10.411 -2.587 -15.662 1.00 73.25 91 LEU A N 1
ATOM 719 C CA . LEU A 1 91 ? -10.803 -3.183 -14.385 1.00 73.25 91 LEU A CA 1
ATOM 720 C C . LEU A 1 91 ? -10.731 -2.170 -13.247 1.00 73.25 91 LEU A C 1
ATOM 722 O O . LEU A 1 91 ? -11.616 -2.167 -12.407 1.00 73.25 91 LEU A O 1
ATOM 726 N N . SER A 1 92 ? -9.732 -1.289 -13.226 1.00 68.06 92 SER A N 1
ATOM 727 C CA . SER A 1 92 ? -9.593 -0.237 -12.216 1.00 68.06 92 SER A CA 1
ATOM 728 C C . SER A 1 92 ? -10.702 0.805 -12.346 1.00 68.06 92 SER A C 1
ATOM 730 O O . SER A 1 92 ? -11.332 1.168 -11.351 1.00 68.06 92 SER A O 1
ATOM 732 N N . VAL A 1 93 ? -11.025 1.225 -13.573 1.00 75.00 93 VAL A N 1
ATOM 733 C CA . VAL A 1 93 ? -12.158 2.119 -13.850 1.00 75.00 93 VAL A CA 1
ATOM 734 C C . VAL A 1 93 ? -13.478 1.435 -13.487 1.00 75.00 93 VAL A C 1
ATOM 736 O O . VAL A 1 93 ? -14.283 2.012 -12.758 1.00 75.00 93 VAL A O 1
ATOM 739 N N . ALA A 1 94 ? -13.684 0.189 -13.918 1.00 78.88 94 ALA A N 1
ATOM 740 C CA . ALA A 1 94 ? -14.888 -0.583 -13.622 1.00 78.88 94 ALA A CA 1
ATOM 741 C C . ALA A 1 94 ? -15.045 -0.857 -12.121 1.00 78.88 94 ALA A C 1
ATOM 743 O O . ALA A 1 94 ? -16.141 -0.713 -11.591 1.00 78.88 94 ALA A O 1
ATOM 744 N N . ALA A 1 95 ? -13.964 -1.188 -11.415 1.00 76.12 95 ALA A N 1
ATOM 745 C CA . ALA A 1 95 ? -13.959 -1.386 -9.970 1.00 76.12 95 ALA A CA 1
ATOM 746 C C . ALA A 1 95 ? -14.200 -0.071 -9.226 1.00 76.12 95 ALA A C 1
ATOM 748 O O . ALA A 1 95 ? -14.933 -0.059 -8.242 1.00 76.12 95 ALA A O 1
ATOM 749 N N . SER A 1 96 ? -13.655 1.048 -9.713 1.00 73.12 96 SER A N 1
ATOM 750 C CA . SER A 1 96 ? -13.904 2.374 -9.137 1.00 73.12 96 SER A CA 1
ATOM 751 C C . SER A 1 96 ? -15.377 2.752 -9.265 1.00 73.12 96 SER A C 1
ATOM 753 O O . SER A 1 96 ? -16.023 3.033 -8.255 1.00 73.12 96 SER A O 1
ATOM 755 N N . ILE A 1 97 ? -15.941 2.662 -10.472 1.00 78.44 97 ILE A N 1
ATOM 756 C CA . ILE A 1 97 ? -17.364 2.923 -10.737 1.00 78.44 97 ILE A CA 1
ATOM 757 C C . ILE A 1 97 ? -18.242 1.948 -9.940 1.00 78.44 97 ILE A C 1
ATOM 759 O O . ILE A 1 97 ? -19.151 2.364 -9.221 1.00 78.44 97 ILE A O 1
ATOM 763 N N . GLY A 1 98 ? -17.932 0.653 -10.007 1.00 77.56 98 GLY A N 1
ATOM 764 C CA . GLY A 1 98 ? -18.632 -0.407 -9.289 1.00 77.56 98 GLY A CA 1
ATOM 765 C C . GLY A 1 98 ? -18.607 -0.202 -7.777 1.00 77.56 98 GLY A C 1
ATOM 766 O O . GLY A 1 98 ? -19.624 -0.410 -7.121 1.00 77.56 98 GLY A O 1
ATOM 767 N N . SER A 1 99 ? -17.495 0.291 -7.222 1.00 78.38 99 SER A N 1
ATOM 768 C CA . SER A 1 99 ? -17.396 0.599 -5.795 1.00 78.38 99 SER A CA 1
ATOM 769 C C . SER A 1 99 ? -18.355 1.717 -5.394 1.00 78.38 99 SER A C 1
ATOM 771 O O . SER A 1 99 ? -19.056 1.572 -4.399 1.00 78.38 99 SER A O 1
ATOM 773 N N . VAL A 1 100 ? -18.482 2.779 -6.200 1.00 73.81 100 VAL A N 1
ATOM 774 C CA . VAL A 1 100 ? -19.430 3.878 -5.945 1.00 73.81 100 VAL A CA 1
ATOM 775 C C . VAL A 1 100 ? -20.872 3.366 -5.927 1.00 73.81 100 VAL A C 1
ATOM 777 O O . VAL A 1 100 ? -21.620 3.671 -4.995 1.00 73.81 100 VAL A O 1
ATOM 780 N N . PHE A 1 101 ? -21.252 2.532 -6.899 1.00 80.69 101 PHE A N 1
ATOM 781 C CA . PHE A 1 101 ? -22.578 1.908 -6.920 1.00 80.69 101 PHE A CA 1
ATOM 782 C C . PHE A 1 101 ? -22.804 0.988 -5.720 1.00 80.69 101 PHE A C 1
ATOM 784 O O . PHE A 1 101 ? -23.850 1.068 -5.075 1.00 80.69 101 PHE A O 1
ATOM 791 N N . MET A 1 102 ? -21.820 0.159 -5.372 1.00 73.69 102 MET A N 1
ATOM 792 C CA . MET A 1 102 ? -21.892 -0.704 -4.194 1.00 73.69 102 MET A CA 1
ATOM 793 C C . MET A 1 102 ? -22.057 0.113 -2.911 1.00 73.69 102 MET A C 1
ATOM 795 O O . MET A 1 102 ? -22.892 -0.242 -2.082 1.00 73.69 102 MET A O 1
ATOM 799 N N . TYR A 1 103 ? -21.360 1.243 -2.760 1.00 73.56 103 TYR A N 1
ATOM 800 C CA . TYR A 1 103 ? -21.541 2.128 -1.606 1.00 73.56 103 TYR A CA 1
ATOM 801 C C . TYR A 1 103 ? -22.944 2.730 -1.550 1.00 73.56 103 TYR A C 1
ATOM 803 O O . TYR A 1 103 ? -23.547 2.760 -0.476 1.00 73.56 103 TYR A O 1
ATOM 811 N N . ALA A 1 104 ? -23.500 3.156 -2.687 1.00 78.94 104 ALA A N 1
ATOM 812 C CA . ALA A 1 104 ? -24.874 3.648 -2.747 1.00 78.94 104 ALA A CA 1
ATOM 813 C C . ALA A 1 104 ? -25.884 2.555 -2.351 1.00 78.94 104 ALA A C 1
ATOM 815 O O . ALA A 1 104 ? -26.792 2.806 -1.557 1.00 78.94 104 ALA A O 1
ATOM 816 N N . ILE A 1 105 ? -25.696 1.325 -2.842 1.00 83.12 105 ILE A N 1
ATOM 817 C CA . ILE A 1 105 ? -26.541 0.171 -2.504 1.00 83.12 105 ILE A CA 1
ATOM 818 C C . ILE A 1 105 ? -26.445 -0.150 -1.011 1.00 83.12 105 ILE A C 1
ATOM 820 O O . ILE A 1 105 ? -27.477 -0.255 -0.348 1.00 83.12 105 ILE A O 1
ATOM 824 N N . VAL A 1 106 ? -25.230 -0.262 -0.465 1.00 77.94 106 VAL A N 1
ATOM 825 C CA . VAL A 1 106 ? -25.002 -0.522 0.963 1.00 77.94 106 VAL A CA 1
ATOM 826 C C . VAL A 1 106 ? -25.655 0.567 1.803 1.00 77.94 106 VAL A C 1
ATOM 828 O O . VAL A 1 106 ? -26.396 0.241 2.723 1.00 77.94 106 VAL A O 1
ATOM 831 N N . TYR A 1 107 ? -25.489 1.843 1.448 1.00 79.00 107 TYR A N 1
ATOM 832 C CA . TYR A 1 107 ? -26.128 2.959 2.145 1.00 79.00 107 TYR A CA 1
ATOM 833 C C . TYR A 1 107 ? -27.664 2.851 2.147 1.00 79.00 107 TYR A C 1
ATOM 835 O O . TYR A 1 107 ? -28.307 3.014 3.189 1.00 79.00 107 TYR A O 1
ATOM 843 N N . ILE A 1 108 ? -28.272 2.516 1.002 1.00 85.56 108 ILE A N 1
ATOM 844 C CA . ILE A 1 108 ? -29.725 2.314 0.890 1.00 85.56 108 ILE A CA 1
ATOM 845 C C . ILE A 1 108 ? -30.183 1.122 1.743 1.00 85.56 108 ILE A C 1
ATOM 847 O O . ILE A 1 108 ? -31.183 1.231 2.459 1.00 85.56 108 ILE A O 1
ATOM 851 N N . LEU A 1 109 ? -29.472 -0.009 1.686 1.00 83.75 109 LEU A N 1
ATOM 852 C CA . LEU A 1 109 ? -29.786 -1.212 2.463 1.00 83.75 109 LEU A CA 1
ATOM 853 C C . LEU A 1 109 ? -29.642 -0.967 3.969 1.00 83.75 109 LEU A C 1
ATOM 855 O O . LEU A 1 109 ? -30.539 -1.342 4.724 1.00 83.75 109 LEU A O 1
ATOM 859 N N . SER A 1 110 ? -28.591 -0.260 4.384 1.00 76.88 110 SER A N 1
ATOM 860 C CA . SER A 1 110 ? -28.353 0.178 5.765 1.00 76.88 110 SER A CA 1
ATOM 861 C C . SER A 1 110 ? -29.544 0.988 6.279 1.00 76.88 110 SER A C 1
ATOM 863 O O . SER A 1 110 ? -30.197 0.641 7.264 1.00 76.88 110 SER A O 1
ATOM 865 N N . ARG A 1 111 ? -29.966 1.993 5.500 1.00 81.81 111 ARG A N 1
ATOM 866 C CA . ARG A 1 111 ? -31.111 2.842 5.848 1.00 81.81 111 ARG A CA 1
ATOM 867 C C . ARG A 1 111 ? -32.428 2.063 5.910 1.00 81.81 111 ARG A C 1
ATOM 869 O O . ARG A 1 111 ? -33.291 2.383 6.730 1.00 81.81 111 ARG A O 1
ATOM 876 N N . ARG A 1 112 ? -32.608 1.041 5.065 1.00 85.69 112 ARG A N 1
ATOM 877 C CA . ARG A 1 112 ? -33.770 0.133 5.126 1.00 85.69 112 ARG A CA 1
ATOM 878 C C . ARG A 1 112 ? -33.740 -0.744 6.380 1.00 85.69 112 ARG A C 1
ATOM 880 O O . ARG A 1 112 ? -34.790 -0.944 6.989 1.00 85.69 112 ARG A O 1
ATOM 887 N N . LEU A 1 113 ? -32.569 -1.231 6.783 1.00 78.75 113 LEU A N 1
ATOM 888 C CA . LEU A 1 113 ? -32.387 -2.067 7.969 1.00 78.75 113 LEU A CA 1
ATOM 889 C C . LEU A 1 113 ? -32.677 -1.289 9.265 1.00 78.75 113 LEU A C 1
ATOM 891 O O . LEU A 1 113 ? -33.455 -1.777 10.085 1.00 78.75 113 LEU A O 1
ATOM 895 N N . ILE A 1 114 ? -32.203 -0.041 9.392 1.00 71.06 114 ILE A N 1
ATOM 896 C CA . ILE A 1 114 ? -32.560 0.853 10.517 1.00 71.06 114 ILE A CA 1
ATOM 897 C C . ILE A 1 114 ? -34.078 1.019 10.627 1.00 71.06 114 ILE A C 1
ATOM 899 O O . ILE A 1 114 ? -34.651 0.908 11.714 1.00 71.06 114 ILE A O 1
ATOM 903 N N . ARG A 1 115 ? -34.752 1.274 9.496 1.00 82.06 115 ARG A N 1
ATOM 904 C CA . ARG A 1 115 ? -36.211 1.457 9.476 1.00 82.06 115 ARG A CA 1
ATOM 905 C C . ARG A 1 115 ? -36.947 0.209 9.971 1.00 82.06 115 ARG A C 1
ATOM 907 O O . ARG A 1 115 ? -37.927 0.354 10.694 1.00 82.06 115 ARG A O 1
ATOM 914 N N . ARG A 1 116 ? -36.465 -0.995 9.635 1.00 80.50 116 ARG A N 1
ATOM 915 C CA . ARG A 1 116 ? -37.051 -2.271 10.093 1.00 80.50 116 ARG A CA 1
ATOM 916 C C . ARG A 1 116 ? -36.800 -2.546 11.576 1.00 80.50 116 ARG A C 1
ATOM 918 O O . ARG A 1 116 ? -37.670 -3.075 12.257 1.00 80.50 116 ARG A O 1
ATOM 925 N N . LEU A 1 117 ? -35.637 -2.165 12.097 1.00 72.38 117 LEU A N 1
ATOM 926 C CA . LEU A 1 117 ? -35.251 -2.438 13.485 1.00 72.38 117 LEU A CA 1
ATOM 927 C C . LEU A 1 117 ? -35.826 -1.450 14.504 1.00 72.38 117 LEU A C 1
ATOM 929 O O . LEU A 1 117 ? -35.605 -1.614 15.707 1.00 72.38 117 LEU A O 1
ATOM 933 N N . LYS A 1 118 ? -36.624 -0.467 14.063 1.00 71.31 118 LYS A N 1
ATOM 934 C CA . LYS A 1 118 ? -37.308 0.495 14.940 1.00 71.31 118 LYS A CA 1
ATOM 935 C C . LYS A 1 118 ? -38.199 -0.177 16.008 1.00 71.31 118 LYS A C 1
ATOM 937 O O . LYS A 1 118 ? -38.504 0.473 17.005 1.00 71.31 118 LYS A O 1
ATOM 942 N N . ASN A 1 119 ? -38.496 -1.474 15.897 1.00 72.00 119 ASN A N 1
ATOM 943 C CA . ASN A 1 119 ? -39.353 -2.192 16.844 1.00 72.00 119 ASN A CA 1
ATOM 944 C C . ASN A 1 119 ? -38.612 -2.908 18.002 1.00 72.00 119 ASN A C 1
ATOM 946 O O . ASN A 1 119 ? -39.233 -3.138 19.030 1.00 72.00 119 ASN A O 1
ATOM 950 N N . ASN A 1 120 ? -37.295 -3.177 17.925 1.00 74.06 120 ASN A N 1
ATOM 951 C CA . ASN A 1 120 ? -36.581 -3.990 18.939 1.00 74.06 120 ASN A CA 1
ATOM 952 C C . ASN A 1 120 ? -35.449 -3.226 19.653 1.00 74.06 120 ASN A C 1
ATOM 954 O O . ASN A 1 120 ? -34.296 -3.265 19.231 1.00 74.06 120 ASN A O 1
ATOM 958 N N . GLN A 1 121 ? -35.761 -2.541 20.761 1.00 70.44 121 GLN A N 1
ATOM 959 C CA . GLN A 1 121 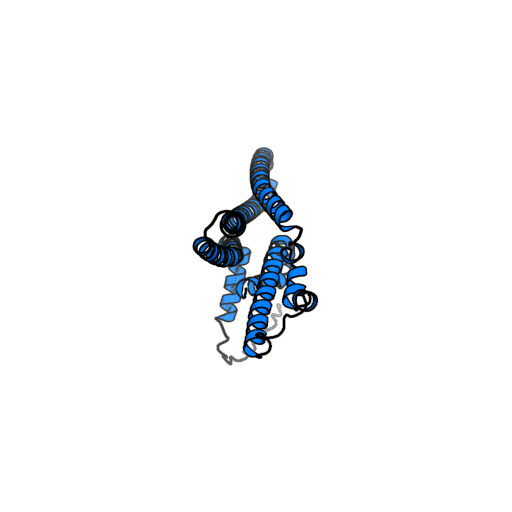? -34.872 -1.566 21.424 1.00 70.44 121 GLN A CA 1
ATOM 960 C C . GLN A 1 121 ? -33.476 -2.094 21.812 1.00 70.44 121 GLN A C 1
ATOM 962 O O . GLN A 1 121 ? -32.490 -1.387 21.630 1.00 70.44 121 GLN A O 1
ATOM 967 N N . ARG A 1 122 ? -33.353 -3.330 22.314 1.00 68.62 122 ARG A N 1
ATOM 968 C CA . ARG A 1 122 ? -32.053 -3.877 22.758 1.00 68.62 122 ARG A CA 1
ATOM 969 C C . ARG A 1 122 ? -31.120 -4.185 21.584 1.00 68.62 122 ARG A C 1
ATOM 971 O O . ARG A 1 122 ? -29.922 -3.925 21.656 1.00 68.62 122 ARG A O 1
ATOM 978 N N . THR A 1 123 ? -31.684 -4.679 20.486 1.00 70.62 123 THR A N 1
ATOM 979 C CA . THR A 1 123 ? -30.954 -4.962 19.248 1.00 70.62 123 THR A CA 1
ATOM 980 C C . THR A 1 123 ? -30.519 -3.669 18.553 1.00 70.62 123 THR A C 1
ATOM 982 O O . THR A 1 123 ? -29.459 -3.645 17.931 1.00 70.62 123 THR A O 1
ATOM 985 N N . LYS A 1 124 ? -31.272 -2.568 18.722 1.00 71.00 124 LYS A N 1
ATOM 986 C CA . LYS A 1 124 ? -30.916 -1.258 18.153 1.00 71.00 124 LYS A CA 1
ATOM 987 C C . LYS A 1 124 ? -29.544 -0.776 18.598 1.00 71.00 124 LYS A C 1
ATOM 989 O O . LYS A 1 124 ? -28.790 -0.352 17.742 1.00 71.00 124 LYS A O 1
ATOM 994 N N . ASN A 1 125 ? -29.198 -0.852 19.885 1.00 77.75 125 ASN A N 1
ATOM 995 C CA . ASN A 1 125 ? -27.952 -0.242 20.370 1.00 77.75 125 ASN A CA 1
ATOM 996 C C . ASN A 1 125 ? -26.704 -0.959 19.833 1.00 77.75 125 ASN A C 1
ATOM 998 O O . ASN A 1 125 ? -25.766 -0.311 19.374 1.00 77.75 125 ASN A O 1
ATOM 1002 N N . ALA A 1 126 ? -26.699 -2.296 19.851 1.00 76.88 126 ALA A N 1
ATOM 1003 C CA . ALA A 1 126 ? -25.571 -3.078 19.343 1.00 76.88 126 ALA A CA 1
ATOM 1004 C C . ALA A 1 126 ? -25.444 -2.975 17.814 1.00 76.88 126 ALA A C 1
ATOM 1006 O O . ALA A 1 126 ? -24.337 -2.809 17.300 1.00 76.88 126 ALA A O 1
ATOM 1007 N N . ILE A 1 127 ? -26.571 -3.031 17.093 1.00 75.25 127 ILE A N 1
ATOM 1008 C CA . ILE A 1 127 ? -26.575 -2.898 15.632 1.00 75.25 127 ILE A CA 1
ATOM 1009 C C . ILE A 1 127 ? -26.208 -1.477 15.215 1.00 75.25 127 ILE A C 1
ATOM 1011 O O . ILE A 1 127 ? -25.387 -1.330 14.320 1.00 75.25 127 ILE A O 1
ATOM 1015 N N . ALA A 1 128 ? -26.723 -0.447 15.890 1.00 77.88 128 ALA A N 1
ATOM 1016 C CA . ALA A 1 128 ? -26.385 0.942 15.594 1.00 77.88 128 ALA A CA 1
ATOM 1017 C C . ALA A 1 128 ? -24.885 1.206 15.776 1.00 77.88 128 ALA A C 1
ATOM 1019 O O . ALA A 1 128 ? -24.264 1.793 14.897 1.00 77.88 128 ALA A O 1
ATOM 1020 N N . ALA A 1 129 ? -24.275 0.702 16.856 1.00 78.94 129 ALA A N 1
ATOM 1021 C CA . ALA A 1 129 ? -22.834 0.844 17.070 1.00 78.94 129 ALA A CA 1
ATOM 1022 C C . ALA A 1 129 ? -21.997 0.100 16.010 1.00 78.94 129 ALA A C 1
ATOM 1024 O O . ALA A 1 129 ? -20.927 0.564 15.615 1.00 78.94 129 ALA A O 1
ATOM 1025 N N . PHE A 1 130 ? -22.456 -1.065 15.542 1.00 75.56 130 PHE A N 1
ATOM 1026 C CA . PHE A 1 130 ? -21.797 -1.786 14.450 1.00 75.56 130 PHE A CA 1
ATOM 1027 C C . PHE A 1 130 ? -21.958 -1.061 13.107 1.00 75.56 130 PHE A C 1
ATOM 1029 O O . PHE A 1 130 ? -20.991 -0.926 12.360 1.00 75.56 130 PHE A O 1
ATOM 1036 N N . GLU A 1 131 ? -23.158 -0.563 12.821 1.00 74.56 131 GLU A N 1
ATOM 1037 C CA . GLU A 1 131 ? -23.499 0.163 11.601 1.00 74.56 131 GLU A CA 1
ATOM 1038 C C . GLU A 1 131 ? -22.738 1.483 11.495 1.00 74.56 131 GLU A C 1
ATOM 1040 O O . GLU A 1 131 ? -22.183 1.778 10.442 1.00 74.56 131 GLU A O 1
ATOM 1045 N N . GLU A 1 132 ? -22.621 2.237 12.588 1.00 80.94 132 GLU A N 1
ATOM 1046 C CA . GLU A 1 132 ? -21.827 3.466 12.634 1.00 80.94 132 GLU A CA 1
ATOM 1047 C C . GLU A 1 132 ? -20.363 3.193 12.260 1.00 80.94 132 GLU A C 1
ATOM 1049 O O . GLU A 1 132 ? -19.773 3.905 11.442 1.00 80.94 132 GLU A O 1
ATOM 1054 N N . ARG A 1 133 ? -19.787 2.101 12.779 1.00 76.75 133 ARG A N 1
ATOM 1055 C CA . ARG A 1 133 ? -18.422 1.675 12.433 1.00 76.75 133 ARG A CA 1
ATOM 1056 C C . ARG A 1 133 ? -18.305 1.246 10.972 1.00 76.75 133 ARG A C 1
ATOM 1058 O O . ARG A 1 133 ? -17.345 1.632 10.307 1.00 76.75 133 ARG A O 1
ATOM 1065 N N . GLN A 1 134 ? -19.269 0.480 10.462 1.00 71.50 134 GLN A N 1
ATOM 1066 C CA . GLN A 1 134 ? -19.299 0.048 9.060 1.00 71.50 134 GLN A CA 1
ATOM 1067 C C . GLN A 1 134 ? -19.461 1.226 8.097 1.00 71.50 134 GLN A C 1
ATOM 1069 O O . GLN A 1 134 ? -18.781 1.278 7.073 1.00 71.50 134 GLN A O 1
ATOM 1074 N N . LEU A 1 135 ? -20.306 2.202 8.435 1.00 78.06 135 LEU A N 1
ATOM 1075 C CA . LEU A 1 135 ? -20.494 3.415 7.649 1.00 78.06 135 LEU A CA 1
ATOM 1076 C C . LEU A 1 135 ? -19.215 4.252 7.636 1.00 78.06 135 LEU A C 1
ATOM 1078 O O . LEU A 1 135 ? -18.799 4.711 6.575 1.00 78.06 135 LEU A O 1
ATOM 1082 N N . LYS A 1 136 ? -18.551 4.406 8.789 1.00 80.31 136 LYS A N 1
ATOM 1083 C CA . LYS A 1 136 ? -17.269 5.114 8.888 1.00 80.31 136 LYS A CA 1
ATOM 1084 C C . LYS A 1 136 ? -16.191 4.442 8.039 1.00 80.31 136 LYS A C 1
ATOM 1086 O O . LYS A 1 136 ? -15.467 5.130 7.319 1.00 80.31 136 LYS A O 1
ATOM 1091 N N . LEU A 1 137 ? -16.106 3.110 8.085 1.00 77.06 137 LEU A N 1
ATOM 1092 C CA . LEU A 1 137 ? -15.197 2.327 7.248 1.00 77.06 137 LEU A CA 1
ATOM 1093 C C . LEU A 1 137 ? -15.514 2.507 5.762 1.00 77.06 137 LEU A C 1
ATOM 1095 O O . LEU A 1 137 ? -14.636 2.910 5.009 1.00 77.06 137 LEU A O 1
ATOM 1099 N N . SER A 1 138 ? -16.773 2.316 5.370 1.00 75.19 138 SER A N 1
ATOM 1100 C CA . SER A 1 138 ? -17.231 2.454 3.982 1.00 75.19 138 SER A CA 1
ATOM 1101 C C . SER A 1 138 ? -16.965 3.851 3.428 1.00 75.19 138 SER A C 1
ATOM 1103 O O . SER A 1 138 ? -16.448 3.991 2.326 1.00 75.19 138 SER A O 1
ATOM 1105 N N . LEU A 1 139 ? -17.254 4.895 4.209 1.00 79.50 139 LEU A N 1
ATOM 1106 C CA . LEU A 1 139 ? -16.978 6.279 3.833 1.00 79.50 139 LEU A CA 1
ATOM 1107 C C . LEU A 1 139 ? -15.474 6.528 3.684 1.00 79.50 139 LEU A C 1
ATOM 1109 O O . LEU A 1 139 ? -15.054 7.205 2.752 1.00 79.50 139 LEU A O 1
ATOM 1113 N N . THR A 1 140 ? -14.655 5.973 4.580 1.00 82.00 140 THR A N 1
ATOM 1114 C CA . THR A 1 140 ? -13.192 6.088 4.494 1.00 82.00 140 THR A CA 1
ATOM 1115 C C . THR A 1 140 ? -12.667 5.430 3.223 1.00 82.00 140 THR A C 1
ATOM 1117 O O . THR A 1 140 ? -11.874 6.039 2.510 1.00 82.00 140 THR A O 1
ATOM 1120 N N . THR A 1 141 ? -13.140 4.223 2.902 1.00 77.75 141 THR A N 1
ATOM 1121 C CA . THR A 1 141 ? -12.759 3.521 1.673 1.00 77.75 141 THR A CA 1
ATOM 1122 C C . THR A 1 141 ? -13.282 4.244 0.431 1.00 77.75 141 THR A C 1
ATOM 1124 O O . THR A 1 141 ? -12.558 4.346 -0.550 1.00 77.75 141 THR A O 1
ATOM 1127 N N . ALA A 1 142 ? -14.481 4.832 0.468 1.00 75.94 142 ALA A N 1
ATOM 1128 C CA . ALA A 1 142 ? -15.001 5.651 -0.629 1.00 75.94 142 ALA A CA 1
ATOM 1129 C C . ALA A 1 142 ? -14.141 6.904 -0.872 1.00 75.94 142 ALA A C 1
ATOM 1131 O O . ALA A 1 142 ? -13.795 7.203 -2.012 1.00 75.94 142 ALA A O 1
ATOM 1132 N N . ILE A 1 143 ? -13.746 7.605 0.196 1.00 82.81 143 ILE A N 1
ATOM 1133 C CA . ILE A 1 143 ? -12.834 8.754 0.121 1.00 82.81 143 ILE A CA 1
ATOM 1134 C C . ILE A 1 143 ? -11.472 8.318 -0.437 1.00 82.81 143 ILE A C 1
ATOM 1136 O O . ILE A 1 143 ? -10.949 8.961 -1.342 1.00 82.81 143 ILE A O 1
ATOM 1140 N N . SER A 1 144 ? -10.918 7.209 0.061 1.00 81.38 144 SER A N 1
ATOM 1141 C CA . SER A 1 144 ? -9.654 6.629 -0.413 1.00 81.38 144 SER A CA 1
ATOM 1142 C C . SER A 1 144 ? -9.717 6.234 -1.895 1.00 81.38 144 SER A C 1
ATOM 1144 O O . SER A 1 144 ? -8.814 6.566 -2.662 1.00 81.38 144 SER A O 1
ATOM 1146 N N . ASN A 1 145 ? -10.818 5.631 -2.345 1.00 77.19 145 ASN A N 1
ATOM 1147 C CA . ASN A 1 145 ? -11.042 5.326 -3.759 1.00 77.19 145 ASN A CA 1
ATOM 1148 C C . ASN A 1 145 ? -11.156 6.604 -4.601 1.00 77.19 145 ASN A C 1
ATOM 1150 O O . ASN A 1 145 ? -10.612 6.656 -5.700 1.00 77.19 145 ASN A O 1
ATOM 1154 N N . GLY A 1 146 ? -11.812 7.650 -4.087 1.00 83.06 146 GLY A N 1
ATOM 1155 C CA . GLY A 1 146 ? -11.866 8.961 -4.737 1.00 83.06 146 GLY A CA 1
ATOM 1156 C C . GLY A 1 146 ? -10.476 9.577 -4.917 1.00 83.06 146 GLY A C 1
ATOM 1157 O O . GLY A 1 146 ? -10.135 10.021 -6.013 1.00 83.06 146 GLY A O 1
ATOM 1158 N N . PHE A 1 147 ? -9.635 9.525 -3.881 1.00 85.50 147 PHE A N 1
ATOM 1159 C CA . PHE A 1 147 ? -8.231 9.926 -3.991 1.00 85.50 147 PHE A CA 1
ATOM 1160 C C . PHE A 1 147 ? -7.464 9.061 -4.987 1.00 85.50 147 PHE A C 1
ATOM 1162 O O . PHE A 1 147 ? -6.731 9.608 -5.800 1.00 85.50 147 PHE A O 1
ATOM 1169 N N . THR A 1 148 ? -7.683 7.747 -5.002 1.00 80.06 148 THR A N 1
ATOM 1170 C CA . THR A 1 148 ? -7.056 6.841 -5.976 1.00 80.06 148 THR A CA 1
ATOM 1171 C C . THR A 1 148 ? -7.463 7.175 -7.411 1.00 80.06 148 THR A C 1
ATOM 1173 O O . THR A 1 148 ? -6.620 7.194 -8.309 1.00 80.06 148 THR A O 1
ATOM 1176 N N . LEU A 1 149 ? -8.726 7.531 -7.649 1.00 79.75 149 LEU A N 1
ATOM 1177 C CA . LEU A 1 149 ? -9.181 7.977 -8.962 1.00 79.75 149 LEU A CA 1
ATOM 1178 C C . LEU A 1 149 ? -8.429 9.241 -9.411 1.00 79.75 149 LEU A C 1
ATOM 1180 O O . LEU A 1 149 ? -7.947 9.304 -10.538 1.00 79.75 149 LEU A O 1
ATOM 1184 N N . ILE A 1 150 ? -8.295 10.226 -8.521 1.00 86.69 150 ILE A N 1
ATOM 1185 C CA . ILE A 1 150 ? -7.706 11.538 -8.832 1.00 86.69 150 ILE A CA 1
ATOM 1186 C C . ILE A 1 150 ? -6.175 11.483 -8.911 1.00 86.69 150 ILE A C 1
ATOM 1188 O O . ILE A 1 150 ? -5.583 12.103 -9.789 1.00 86.69 150 ILE A O 1
ATOM 1192 N N . LEU A 1 151 ? -5.527 10.765 -7.994 1.00 85.44 151 LEU A N 1
ATOM 1193 C CA . LEU A 1 151 ? -4.071 10.751 -7.837 1.00 85.44 151 LEU A CA 1
ATOM 1194 C C . LEU A 1 151 ? -3.390 9.641 -8.641 1.00 85.44 151 LEU A C 1
ATOM 1196 O O . LEU A 1 151 ? -2.214 9.756 -8.964 1.00 85.44 151 LEU A O 1
ATOM 1200 N N . TYR A 1 152 ? -4.105 8.571 -8.991 1.00 80.69 152 TYR A N 1
ATOM 1201 C CA . TYR A 1 152 ? -3.517 7.433 -9.699 1.00 80.69 152 TYR A CA 1
ATOM 1202 C C . TYR A 1 152 ? -4.170 7.188 -11.061 1.00 80.69 152 TYR A C 1
ATOM 1204 O O . TYR A 1 152 ? -3.486 7.226 -12.085 1.00 80.69 152 TYR A O 1
ATOM 1212 N N . VAL A 1 153 ? -5.493 7.002 -11.115 1.00 80.62 153 VAL A N 1
ATOM 1213 C CA . VAL A 1 153 ? -6.178 6.662 -12.378 1.00 80.62 153 VAL A CA 1
ATOM 1214 C C . VAL A 1 153 ? -6.115 7.824 -13.368 1.00 80.62 153 VAL A C 1
ATOM 1216 O O . VAL A 1 153 ? -5.700 7.641 -14.513 1.00 80.62 153 VAL A O 1
ATOM 1219 N N . PHE A 1 154 ? -6.473 9.031 -12.934 1.00 86.12 154 PHE A N 1
ATOM 1220 C CA . PHE A 1 154 ? -6.534 10.201 -13.803 1.00 86.12 154 PHE A CA 1
ATOM 1221 C C . PHE A 1 154 ? -5.162 10.556 -14.415 1.00 86.12 154 PHE A C 1
ATOM 1223 O O . PHE A 1 154 ? -5.072 10.631 -15.643 1.00 86.12 154 PHE A O 1
ATOM 1230 N N . PRO A 1 155 ? -4.051 10.636 -13.657 1.00 87.00 155 PRO A N 1
ATOM 1231 C CA . PRO A 1 155 ? -2.735 10.904 -14.233 1.00 87.00 155 PRO A CA 1
ATOM 1232 C C . PRO A 1 155 ? -2.253 9.796 -15.172 1.00 87.00 155 PRO A C 1
ATOM 1234 O O . PRO A 1 155 ? -1.609 10.090 -16.178 1.00 87.00 155 PRO A O 1
ATOM 1237 N N . LEU A 1 156 ? -2.596 8.531 -14.903 1.00 83.00 156 LEU A N 1
ATOM 1238 C CA . LEU A 1 156 ? -2.298 7.429 -15.819 1.00 83.00 156 LEU A CA 1
ATOM 1239 C C . LEU A 1 156 ? -3.075 7.539 -17.133 1.00 83.00 156 LEU A C 1
ATOM 1241 O O . LEU A 1 156 ? -2.491 7.313 -18.195 1.00 83.00 156 LEU A O 1
ATOM 1245 N N . THR A 1 157 ? -4.357 7.916 -17.082 1.00 84.19 157 THR A N 1
ATOM 1246 C CA . THR A 1 157 ? -5.155 8.155 -18.294 1.00 84.19 157 THR A CA 1
ATOM 1247 C C . THR A 1 157 ? -4.618 9.339 -19.094 1.00 84.19 157 THR A C 1
ATOM 1249 O O . THR A 1 157 ? -4.438 9.210 -20.304 1.00 84.19 157 THR A O 1
ATOM 1252 N N . ILE A 1 158 ? -4.246 10.443 -18.433 1.00 87.94 158 ILE A N 1
ATOM 1253 C CA . ILE A 1 158 ? -3.604 11.590 -19.089 1.00 87.94 158 ILE A CA 1
ATOM 1254 C C . ILE A 1 158 ? -2.279 11.165 -19.715 1.00 87.94 158 ILE A C 1
ATOM 1256 O O . ILE A 1 158 ? -2.031 11.497 -20.867 1.00 87.94 158 ILE A O 1
ATOM 1260 N N . LYS A 1 159 ? -1.445 10.389 -19.015 1.00 84.94 159 LYS A N 1
ATOM 1261 C CA . LYS A 1 159 ? -0.181 9.873 -19.560 1.00 84.94 159 LYS A CA 1
ATOM 1262 C C . LYS A 1 159 ? -0.396 9.020 -20.808 1.00 84.94 159 LYS A C 1
ATOM 1264 O O . LYS A 1 159 ? 0.356 9.162 -21.768 1.00 84.94 159 LYS A O 1
ATOM 1269 N N . ALA A 1 160 ? -1.413 8.160 -20.810 1.00 82.00 160 ALA A N 1
ATOM 1270 C CA . ALA A 1 160 ? -1.753 7.342 -21.971 1.00 82.00 160 ALA A CA 1
ATOM 1271 C C . ALA A 1 160 ? -2.250 8.191 -23.156 1.00 82.00 160 ALA A C 1
ATOM 1273 O O . ALA A 1 160 ? -1.848 7.946 -24.292 1.00 82.00 160 ALA A O 1
ATOM 1274 N N . LEU A 1 161 ? -3.074 9.213 -22.900 1.00 87.56 161 LEU A N 1
ATOM 1275 C CA . LEU A 1 161 ? -3.552 10.140 -23.932 1.00 87.56 161 LEU A CA 1
ATOM 1276 C C . LEU A 1 161 ? -2.423 11.030 -24.469 1.00 87.56 161 LEU A C 1
ATOM 1278 O O . LEU A 1 161 ? -2.279 11.185 -25.680 1.00 87.56 161 LEU A O 1
ATOM 1282 N N . ALA A 1 162 ? -1.582 11.564 -23.585 1.00 88.31 162 ALA A N 1
ATOM 1283 C CA . ALA A 1 162 ? -0.452 12.412 -23.939 1.00 88.31 162 ALA A CA 1
ATOM 1284 C C . ALA A 1 162 ? 0.584 11.657 -24.776 1.00 88.31 162 ALA A C 1
ATOM 1286 O O . ALA A 1 162 ? 1.105 12.217 -25.730 1.00 88.31 162 ALA A O 1
ATOM 1287 N N . GLN A 1 163 ? 0.821 10.371 -24.498 1.00 84.75 163 GLN A N 1
ATOM 1288 C CA . GLN A 1 163 ? 1.703 9.542 -25.326 1.00 84.75 163 GLN A CA 1
ATOM 1289 C C . GLN A 1 163 ? 1.248 9.482 -26.795 1.00 84.75 163 GLN A C 1
ATOM 1291 O O . GLN A 1 163 ? 2.076 9.307 -27.683 1.00 84.75 163 GLN A O 1
ATOM 1296 N N . LYS A 1 164 ? -0.060 9.607 -27.053 1.00 85.56 164 LYS A N 1
ATOM 1297 C CA . LYS A 1 164 ? -0.628 9.527 -28.401 1.00 85.56 164 LYS A CA 1
ATOM 1298 C C . LYS A 1 164 ? -0.711 10.882 -29.108 1.00 85.56 164 LYS A C 1
ATOM 1300 O O . LYS A 1 164 ? -0.602 10.915 -30.329 1.00 85.56 164 LYS A O 1
ATOM 1305 N N . TYR A 1 165 ? -0.942 11.969 -28.371 1.00 89.12 165 TYR A N 1
ATOM 1306 C CA . TYR A 1 165 ? -1.318 13.260 -28.967 1.00 89.12 165 TYR A CA 1
ATOM 1307 C C . TYR A 1 165 ? -0.436 14.450 -28.567 1.00 89.12 165 TYR A C 1
ATOM 1309 O O . TYR A 1 165 ? -0.548 15.504 -29.186 1.00 89.12 165 TYR A O 1
ATOM 1317 N N . ALA A 1 166 ? 0.395 14.337 -27.528 1.00 87.25 166 ALA A N 1
ATOM 1318 C CA . ALA A 1 166 ? 1.155 15.474 -27.015 1.00 87.25 166 ALA A CA 1
ATOM 1319 C C . ALA A 1 166 ? 2.490 15.659 -27.750 1.00 87.25 166 ALA A C 1
ATOM 1321 O O . ALA A 1 166 ? 3.114 14.694 -28.192 1.00 87.25 166 ALA A O 1
ATOM 1322 N N . SER A 1 167 ? 2.961 16.908 -27.821 1.00 88.69 167 SER A N 1
ATOM 1323 C CA . SER A 1 167 ? 4.345 17.203 -28.198 1.00 88.69 167 SER A CA 1
ATOM 1324 C C . SER A 1 167 ? 5.323 16.568 -27.202 1.00 88.69 167 SER A C 1
ATOM 1326 O O . SER A 1 167 ? 4.970 16.280 -26.054 1.00 88.69 167 SER A O 1
ATOM 1328 N N . GLN A 1 168 ? 6.575 16.366 -27.619 1.00 87.56 168 GLN A N 1
ATOM 1329 C CA . GLN A 1 168 ? 7.606 15.748 -26.777 1.00 87.56 168 GLN A CA 1
ATOM 1330 C C . GLN A 1 168 ? 7.805 16.492 -25.444 1.00 87.56 168 GLN A C 1
ATOM 1332 O O . GLN A 1 168 ? 7.974 15.854 -24.405 1.00 87.56 168 GLN A O 1
ATOM 1337 N N . GLU A 1 169 ? 7.721 17.825 -25.452 1.00 88.12 169 GLU A N 1
ATOM 1338 C CA . GLU A 1 169 ? 7.826 18.657 -24.247 1.00 88.12 169 GLU A CA 1
ATOM 1339 C C . GLU A 1 169 ? 6.640 18.449 -23.296 1.00 88.12 169 GLU A C 1
ATOM 1341 O O . GLU A 1 169 ? 6.827 18.178 -22.107 1.00 88.12 169 GLU A O 1
ATOM 1346 N N . ALA A 1 170 ? 5.411 18.491 -23.820 1.00 88.31 170 ALA A N 1
ATOM 1347 C CA . ALA A 1 170 ? 4.206 18.269 -23.025 1.00 88.31 170 ALA A CA 1
ATOM 1348 C C . ALA A 1 170 ? 4.162 16.844 -22.450 1.00 88.31 170 ALA A C 1
ATOM 1350 O O . ALA A 1 170 ? 3.748 16.641 -21.306 1.00 88.31 170 ALA A O 1
ATOM 1351 N N . PHE A 1 171 ? 4.651 15.853 -23.200 1.00 88.19 171 PHE A N 1
ATOM 1352 C CA . PHE A 1 171 ? 4.745 14.477 -22.726 1.00 88.19 171 PHE A CA 1
ATOM 1353 C C . PHE A 1 171 ? 5.672 14.337 -21.508 1.00 88.19 171 PHE A C 1
ATOM 1355 O O . PHE A 1 171 ? 5.323 13.627 -20.562 1.00 88.19 171 PHE A O 1
ATOM 1362 N N . GLN A 1 172 ? 6.805 15.049 -21.473 1.00 88.38 172 GLN A N 1
ATOM 1363 C CA . GLN A 1 172 ? 7.706 15.034 -20.313 1.00 88.38 172 GLN A CA 1
ATOM 1364 C C . GLN A 1 172 ? 7.046 15.622 -19.065 1.00 88.38 172 GLN A C 1
ATOM 1366 O O . GLN A 1 172 ? 7.098 15.012 -17.996 1.00 88.38 172 GLN A O 1
ATOM 1371 N N . VAL A 1 173 ? 6.355 16.758 -19.197 1.00 90.38 173 VAL A N 1
ATOM 1372 C CA . VAL A 1 173 ? 5.611 17.367 -18.079 1.00 90.38 173 VAL A CA 1
ATOM 1373 C C . VAL A 1 173 ? 4.559 16.398 -17.534 1.00 90.38 173 VAL A C 1
ATOM 1375 O O . VAL A 1 173 ? 4.448 16.211 -16.321 1.00 90.38 173 VAL A O 1
ATOM 1378 N N . VAL A 1 174 ? 3.833 15.713 -18.421 1.00 89.69 174 VAL A N 1
ATOM 1379 C CA . VAL A 1 174 ? 2.837 14.705 -18.035 1.00 89.69 174 VAL A CA 1
ATOM 1380 C C . VAL A 1 174 ? 3.477 13.504 -17.332 1.00 89.69 174 VAL A C 1
ATOM 1382 O O . VAL A 1 174 ? 2.894 12.986 -16.379 1.00 89.69 174 VAL A O 1
ATOM 1385 N N . ILE A 1 175 ? 4.669 13.061 -17.747 1.00 86.69 175 ILE A N 1
ATOM 1386 C CA . ILE A 1 175 ? 5.403 11.989 -17.057 1.00 86.69 175 ILE A CA 1
ATOM 1387 C C . ILE A 1 175 ? 5.723 12.392 -15.616 1.00 86.69 175 ILE A C 1
ATOM 1389 O O . ILE A 1 175 ? 5.453 11.604 -14.707 1.00 86.69 175 ILE A O 1
ATOM 1393 N N . TRP A 1 176 ? 6.262 13.596 -15.404 1.00 88.88 176 TRP A N 1
ATOM 1394 C CA . TRP A 1 176 ? 6.590 14.100 -14.068 1.00 88.88 176 TRP A CA 1
ATOM 1395 C C . TRP A 1 176 ? 5.347 14.234 -13.193 1.00 88.88 176 TRP A C 1
ATOM 1397 O O . TRP A 1 176 ? 5.326 13.723 -12.073 1.00 88.88 176 TRP A O 1
ATOM 1407 N N . TYR A 1 177 ? 4.287 14.844 -13.727 1.00 89.50 177 TYR A N 1
ATOM 1408 C CA . TYR A 1 177 ? 3.005 14.959 -13.038 1.00 89.50 177 TYR A CA 1
ATOM 1409 C C . TYR A 1 177 ? 2.448 13.586 -12.644 1.00 89.50 177 TYR A C 1
ATOM 1411 O O . TYR A 1 177 ? 2.098 13.371 -11.484 1.00 89.50 177 TYR A O 1
ATOM 1419 N N . ALA A 1 178 ? 2.417 12.630 -13.579 1.00 86.56 178 ALA A N 1
ATOM 1420 C CA . ALA A 1 178 ? 1.924 11.285 -13.311 1.00 86.56 178 ALA A CA 1
ATOM 1421 C C . ALA A 1 178 ? 2.772 10.562 -12.261 1.00 86.56 178 ALA A C 1
ATOM 1423 O O . ALA A 1 178 ? 2.211 9.910 -11.384 1.00 86.56 178 ALA A O 1
ATOM 1424 N N . ALA A 1 179 ? 4.099 10.704 -12.306 1.00 83.06 179 ALA A N 1
ATOM 1425 C CA . ALA A 1 179 ? 4.993 10.109 -11.320 1.00 83.06 179 ALA A CA 1
ATOM 1426 C C . ALA A 1 179 ? 4.749 10.675 -9.912 1.00 83.06 179 ALA A C 1
ATOM 1428 O O . ALA A 1 179 ? 4.582 9.908 -8.966 1.00 83.06 179 ALA A O 1
ATOM 1429 N N . ILE A 1 180 ? 4.681 12.003 -9.770 1.00 87.69 180 ILE A N 1
ATOM 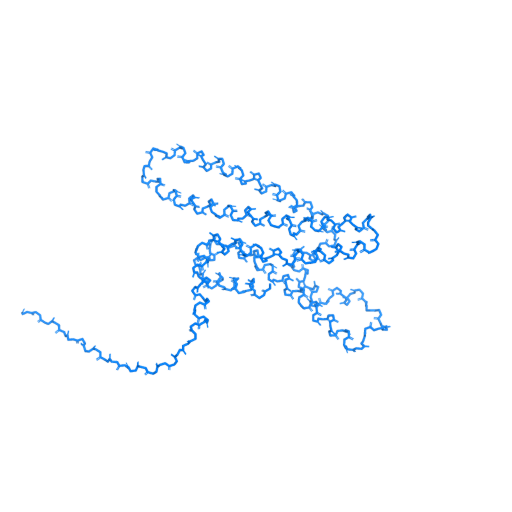1430 C CA . ILE A 1 180 ? 4.431 12.658 -8.479 1.00 87.69 180 ILE A CA 1
ATOM 1431 C C . ILE A 1 180 ? 3.051 12.268 -7.949 1.00 87.69 180 ILE A C 1
ATOM 1433 O O . ILE A 1 180 ? 2.934 11.819 -6.812 1.00 87.69 180 ILE A O 1
ATOM 1437 N N . SER A 1 181 ? 2.016 12.387 -8.781 1.00 88.00 181 SER A N 1
ATOM 1438 C CA . SER A 1 181 ? 0.636 12.121 -8.376 1.00 88.00 181 SER A CA 1
ATOM 1439 C C . SER A 1 181 ? 0.438 10.660 -7.947 1.00 88.00 181 SER A C 1
ATOM 1441 O O . SER A 1 181 ? -0.077 10.401 -6.857 1.00 88.00 181 SER A O 1
ATOM 1443 N N . CYS A 1 182 ? 0.969 9.697 -8.715 1.00 80.50 182 CYS A N 1
ATOM 1444 C CA . CYS A 1 182 ? 0.878 8.277 -8.360 1.00 80.50 182 CYS A CA 1
ATOM 1445 C C . CYS A 1 182 ? 1.607 7.959 -7.044 1.00 80.50 182 CYS A C 1
ATOM 1447 O O . CYS A 1 182 ? 1.122 7.141 -6.267 1.00 80.50 182 CYS A O 1
ATOM 1449 N N . ASN A 1 183 ? 2.730 8.630 -6.756 1.00 80.25 183 ASN A N 1
ATOM 1450 C CA . ASN A 1 183 ? 3.460 8.474 -5.492 1.00 80.25 183 ASN A CA 1
ATOM 1451 C C . ASN A 1 183 ? 2.737 9.108 -4.289 1.00 80.25 183 ASN A C 1
ATOM 1453 O O . ASN A 1 183 ? 2.966 8.696 -3.152 1.00 80.25 183 ASN A O 1
ATOM 1457 N N . LEU A 1 184 ? 1.854 10.088 -4.516 1.00 85.56 184 LEU A N 1
ATOM 1458 C CA . LEU A 1 184 ? 1.010 10.676 -3.469 1.00 85.56 184 LEU A CA 1
ATOM 1459 C C . LEU A 1 184 ? -0.203 9.802 -3.126 1.00 85.56 184 LEU A C 1
ATOM 1461 O O . LEU A 1 184 ? -0.761 9.954 -2.038 1.00 85.56 184 LEU A O 1
ATOM 1465 N N . ASN A 1 185 ? -0.605 8.877 -4.004 1.00 81.25 185 ASN A N 1
ATOM 1466 C CA . ASN A 1 185 ? -1.791 8.048 -3.791 1.00 81.25 185 ASN A CA 1
ATOM 1467 C C . ASN A 1 185 ? -1.729 7.204 -2.493 1.00 81.25 185 ASN A C 1
ATOM 1469 O O . ASN A 1 185 ? -2.651 7.312 -1.679 1.00 81.25 185 ASN A O 1
ATOM 1473 N N . PRO A 1 186 ? -0.647 6.447 -2.201 1.00 78.25 186 PRO A N 1
ATOM 1474 C CA . PRO A 1 186 ? -0.544 5.711 -0.938 1.00 78.25 186 PRO A CA 1
ATOM 1475 C C . PRO A 1 186 ? -0.589 6.624 0.295 1.00 78.25 186 PRO A C 1
ATOM 1477 O O . PRO A 1 186 ? -1.240 6.297 1.287 1.00 78.25 186 PRO A O 1
ATOM 1480 N N . LEU A 1 187 ? 0.034 7.809 0.222 1.00 82.88 187 LEU A N 1
ATOM 1481 C CA . LEU A 1 187 ? 0.019 8.790 1.314 1.00 82.88 187 LEU A CA 1
ATOM 1482 C C . LEU A 1 187 ? -1.391 9.325 1.576 1.00 82.88 187 LEU A C 1
ATOM 1484 O O . LEU A 1 187 ? -1.790 9.442 2.734 1.00 82.88 187 LEU A O 1
ATOM 1488 N N . ALA A 1 188 ? -2.158 9.612 0.523 1.00 85.19 188 ALA A N 1
ATOM 1489 C CA . ALA A 1 188 ? -3.545 10.048 0.642 1.00 85.19 188 ALA A CA 1
ATOM 1490 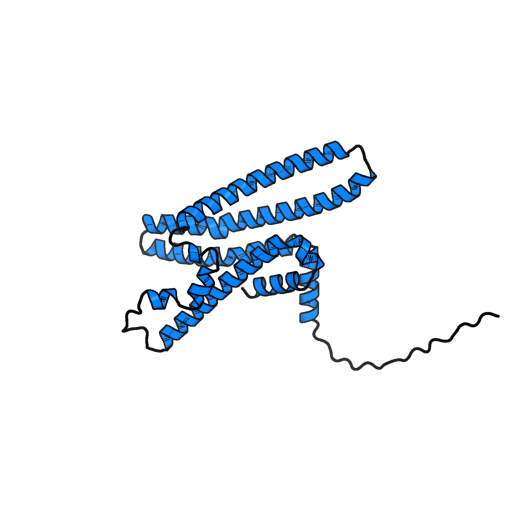C C . ALA A 1 188 ? -4.439 8.945 1.229 1.00 85.19 188 ALA A C 1
ATOM 1492 O O . ALA A 1 188 ? -5.237 9.219 2.127 1.00 85.19 188 ALA A O 1
ATOM 1493 N N . ASN A 1 189 ? -4.261 7.694 0.793 1.00 81.56 189 ASN A N 1
ATOM 1494 C CA . ASN A 1 189 ? -4.986 6.540 1.330 1.00 81.56 189 ASN A CA 1
ATOM 1495 C C . ASN A 1 189 ? -4.689 6.332 2.820 1.00 81.56 189 ASN A C 1
ATOM 1497 O O . ASN A 1 189 ? -5.604 6.188 3.633 1.00 81.56 189 ASN A O 1
ATOM 1501 N N . ILE A 1 190 ? -3.417 6.412 3.206 1.00 82.62 190 ILE A N 1
ATOM 1502 C CA . ILE A 1 190 ? -2.991 6.341 4.603 1.00 82.62 190 ILE A CA 1
ATOM 1503 C C . ILE A 1 190 ? -3.552 7.496 5.424 1.00 82.62 190 ILE A C 1
ATOM 1505 O O . ILE A 1 190 ? -4.089 7.265 6.508 1.00 82.62 190 ILE A O 1
ATOM 1509 N N . ALA A 1 191 ? -3.454 8.728 4.927 1.00 86.19 191 ALA A N 1
ATOM 1510 C CA . ALA A 1 191 ? -3.978 9.897 5.618 1.00 86.19 191 ALA A CA 1
ATOM 1511 C C . ALA A 1 191 ? -5.491 9.766 5.832 1.00 86.19 191 ALA A C 1
ATOM 1513 O O . ALA A 1 191 ? -5.970 9.986 6.943 1.00 86.19 191 ALA A O 1
ATOM 1514 N N . ALA A 1 192 ? -6.236 9.325 4.814 1.00 84.75 192 ALA A N 1
ATOM 1515 C CA . ALA A 1 192 ? -7.668 9.074 4.922 1.00 84.75 192 ALA A CA 1
ATOM 1516 C C . ALA A 1 192 ? -7.981 8.042 6.019 1.00 84.75 192 ALA A C 1
ATOM 1518 O O . ALA A 1 192 ? -8.846 8.290 6.862 1.00 84.75 192 ALA A O 1
ATOM 1519 N N . VAL A 1 193 ? -7.242 6.928 6.062 1.00 82.88 193 VAL A N 1
ATOM 1520 C CA . VAL A 1 193 ? -7.407 5.883 7.084 1.00 82.88 193 VAL A CA 1
ATOM 1521 C C . VAL A 1 193 ? -7.065 6.404 8.482 1.00 82.88 193 VAL A C 1
ATOM 1523 O O . VAL A 1 193 ? -7.877 6.262 9.394 1.00 82.88 193 VAL A O 1
ATOM 1526 N N . VAL A 1 194 ? -5.909 7.045 8.670 1.00 84.06 194 VAL A N 1
ATOM 1527 C CA . VAL A 1 194 ? -5.444 7.527 9.985 1.00 84.06 194 VAL A CA 1
ATOM 1528 C C . VAL A 1 194 ? -6.322 8.658 10.526 1.00 84.06 194 VAL A C 1
ATOM 1530 O O . VAL A 1 194 ? -6.555 8.724 11.731 1.00 84.06 194 VAL A O 1
ATOM 1533 N N . VAL A 1 195 ? -6.822 9.547 9.665 1.00 86.88 195 VAL A N 1
ATOM 1534 C CA . VAL A 1 195 ? -7.687 10.663 10.079 1.00 86.88 195 VAL A CA 1
ATOM 1535 C C . VAL A 1 195 ? -9.087 10.178 10.448 1.00 86.88 195 VAL A C 1
ATOM 1537 O O . VAL A 1 195 ? -9.688 10.710 11.380 1.00 86.88 195 VAL A O 1
ATOM 1540 N N . ARG A 1 196 ? -9.629 9.180 9.739 1.00 81.94 196 ARG A N 1
ATOM 1541 C CA . ARG A 1 196 ? -11.016 8.734 9.940 1.00 81.94 196 ARG A CA 1
ATOM 1542 C C . ARG A 1 196 ? -11.158 7.594 10.947 1.00 81.94 196 ARG A C 1
ATOM 1544 O O . ARG A 1 196 ? -12.193 7.510 11.607 1.00 81.94 196 ARG A O 1
ATOM 1551 N N . GLN A 1 197 ? -10.163 6.723 11.094 1.00 82.44 197 GLN A N 1
ATOM 1552 C CA . GLN A 1 197 ? -10.236 5.574 12.000 1.00 82.44 197 GLN A CA 1
ATOM 1553 C C . GLN A 1 197 ? -9.641 5.921 13.367 1.00 82.44 197 GLN A C 1
ATOM 1555 O O . GLN A 1 197 ? -8.429 5.877 13.554 1.00 82.44 197 GLN A O 1
ATOM 1560 N N . GLU A 1 198 ? -10.500 6.223 14.343 1.00 86.00 198 GLU A N 1
ATOM 1561 C CA . GLU A 1 198 ? -10.099 6.602 15.711 1.00 86.00 198 GLU A CA 1
ATOM 1562 C C . GLU A 1 198 ? -9.258 5.521 16.400 1.00 86.00 198 GLU A C 1
ATOM 1564 O O . GLU A 1 198 ? -8.262 5.836 17.050 1.00 86.00 198 GLU A O 1
ATOM 1569 N N . ASP A 1 199 ? -9.596 4.244 16.193 1.00 84.62 199 ASP A N 1
ATOM 1570 C CA . ASP A 1 199 ? -8.824 3.113 16.716 1.00 84.62 199 ASP A CA 1
ATOM 1571 C C . ASP A 1 199 ? -7.372 3.161 16.213 1.00 84.62 199 ASP A C 1
ATOM 1573 O O . ASP A 1 199 ? -6.426 3.068 16.998 1.00 84.62 199 ASP A O 1
ATOM 1577 N N . ILE A 1 200 ? -7.185 3.373 14.905 1.00 83.06 200 ILE A N 1
ATOM 1578 C CA . ILE A 1 200 ? -5.862 3.463 14.273 1.00 83.06 200 ILE A CA 1
ATOM 1579 C C . ILE A 1 200 ? -5.157 4.740 14.725 1.00 83.06 200 ILE A C 1
ATOM 1581 O O . ILE A 1 200 ? -3.990 4.690 15.107 1.00 83.06 200 ILE A O 1
ATOM 1585 N N . GLN A 1 201 ? -5.861 5.870 14.752 1.00 87.12 201 GLN A N 1
ATOM 1586 C CA . GLN A 1 201 ? -5.322 7.149 15.199 1.00 87.12 201 GLN A CA 1
ATOM 1587 C C . GLN A 1 201 ? -4.787 7.063 16.633 1.00 87.12 201 GLN A C 1
ATOM 1589 O O . GLN A 1 201 ? -3.683 7.534 16.910 1.00 87.12 201 GLN A O 1
ATOM 1594 N N . SER A 1 202 ? -5.542 6.439 17.540 1.00 87.62 202 SER A N 1
ATOM 1595 C CA . SER A 1 202 ? -5.149 6.265 18.940 1.00 87.62 202 SER A CA 1
ATOM 1596 C C . SER A 1 202 ? -3.885 5.411 19.070 1.00 87.62 202 SER A C 1
ATOM 1598 O O . SER A 1 202 ? -2.985 5.749 19.840 1.00 87.62 202 SER A O 1
ATOM 1600 N N . LEU A 1 203 ? -3.764 4.355 18.261 1.00 86.00 203 LEU A N 1
ATOM 1601 C CA . LEU A 1 203 ? -2.596 3.481 18.242 1.00 86.00 203 LEU A CA 1
ATOM 1602 C C . LEU A 1 203 ? -1.380 4.154 17.616 1.00 86.00 203 LEU A C 1
ATOM 1604 O O . LEU A 1 203 ? -0.293 4.054 18.176 1.00 86.00 203 LEU A O 1
ATOM 1608 N N . VAL A 1 204 ? -1.551 4.892 16.520 1.00 85.31 204 VAL A N 1
ATOM 1609 C CA . VAL A 1 204 ? -0.482 5.697 15.915 1.00 85.31 204 VAL A CA 1
ATOM 1610 C C . VAL A 1 204 ? 0.016 6.739 16.916 1.00 85.31 204 VAL A C 1
ATOM 1612 O O . VAL A 1 204 ? 1.219 6.827 17.149 1.00 85.31 204 VAL A O 1
ATOM 1615 N N . ARG A 1 205 ? -0.888 7.461 17.595 1.00 87.06 205 ARG A N 1
ATOM 1616 C CA . ARG A 1 205 ? -0.525 8.418 18.655 1.00 87.06 205 ARG A CA 1
ATOM 1617 C C . ARG A 1 205 ? 0.192 7.742 19.819 1.00 87.06 205 ARG A C 1
ATOM 1619 O O . ARG A 1 205 ? 1.179 8.288 20.308 1.00 87.06 205 ARG A O 1
ATOM 1626 N N . LYS A 1 206 ? -0.268 6.567 20.260 1.00 88.12 206 LYS A N 1
ATOM 1627 C CA . LYS A 1 206 ? 0.365 5.798 21.342 1.00 88.12 206 LYS A CA 1
ATOM 1628 C C . LYS A 1 206 ? 1.772 5.345 20.952 1.00 88.12 206 LYS A C 1
ATOM 1630 O O . LYS A 1 206 ? 2.699 5.551 21.729 1.00 88.12 206 LYS A O 1
ATOM 1635 N N . THR A 1 207 ? 1.950 4.799 19.751 1.00 84.00 207 THR A N 1
ATOM 1636 C CA . THR A 1 207 ? 3.262 4.371 19.251 1.00 84.00 207 THR A CA 1
ATOM 1637 C C . THR A 1 207 ? 4.207 5.558 19.078 1.00 84.00 207 THR A C 1
ATOM 1639 O O . THR A 1 207 ? 5.334 5.497 19.558 1.00 84.00 207 THR A O 1
ATOM 1642 N N . LEU A 1 208 ? 3.750 6.667 18.483 1.00 84.69 208 LEU A N 1
ATOM 1643 C CA . LEU A 1 208 ? 4.551 7.892 18.369 1.00 84.69 208 LEU A CA 1
ATOM 1644 C C . LEU A 1 208 ? 4.918 8.450 19.747 1.00 84.69 208 LEU A C 1
ATOM 1646 O O . LEU A 1 208 ? 6.067 8.812 19.973 1.00 84.69 208 LEU A O 1
ATOM 1650 N N . SER A 1 209 ? 3.987 8.445 20.702 1.00 84.38 209 SER A N 1
ATOM 1651 C CA . SER A 1 209 ? 4.269 8.870 22.075 1.00 84.38 209 SER A CA 1
ATOM 1652 C C . SER A 1 209 ? 5.310 7.982 22.752 1.00 84.38 209 SER A C 1
ATOM 1654 O O . SER A 1 209 ? 6.115 8.505 23.506 1.00 84.38 209 SER A O 1
ATOM 1656 N N . CYS A 1 210 ? 5.335 6.671 22.494 1.00 79.06 210 CYS A N 1
ATOM 1657 C CA . CYS A 1 210 ? 6.393 5.786 22.991 1.00 79.06 210 CYS A CA 1
ATOM 1658 C C . CYS A 1 210 ? 7.752 6.057 22.331 1.00 79.06 210 CYS A C 1
ATOM 1660 O O . CYS A 1 210 ? 8.771 5.918 22.994 1.00 79.06 210 CYS A O 1
ATOM 1662 N N . ILE A 1 211 ? 7.776 6.453 21.054 1.00 77.56 211 ILE A N 1
ATOM 1663 C CA . ILE A 1 211 ? 9.017 6.806 20.345 1.00 77.56 211 ILE A CA 1
ATOM 1664 C C . ILE A 1 211 ? 9.573 8.140 20.864 1.00 77.56 211 ILE A C 1
ATOM 1666 O O . ILE A 1 211 ? 10.766 8.243 21.133 1.00 77.56 211 ILE A O 1
ATOM 1670 N N . TYR A 1 212 ? 8.711 9.145 21.049 1.00 67.56 212 TYR A N 1
ATOM 1671 C CA . TYR A 1 212 ? 9.106 10.460 21.564 1.00 67.56 212 TYR A CA 1
ATOM 1672 C C . TYR A 1 212 ? 9.351 10.465 23.078 1.00 67.56 212 TYR A C 1
ATOM 1674 O O . TYR A 1 212 ? 10.235 11.177 23.550 1.00 67.56 212 TYR A O 1
ATOM 1682 N N . LYS A 1 213 ? 8.631 9.648 23.859 1.00 65.12 213 LYS A N 1
ATOM 1683 C CA . LYS A 1 213 ? 8.976 9.349 25.256 1.00 65.12 213 LYS A CA 1
ATOM 1684 C C . LYS A 1 213 ? 10.057 8.273 25.286 1.00 65.12 213 LYS A C 1
ATOM 1686 O O . LYS A 1 213 ? 9.839 7.177 25.799 1.00 65.12 213 LYS A O 1
ATOM 1691 N N . GLN A 1 214 ? 11.235 8.600 24.765 1.00 54.59 214 GLN A N 1
ATOM 1692 C CA . GLN A 1 214 ? 12.421 7.875 25.193 1.00 54.59 214 GLN A CA 1
ATOM 1693 C C . GLN A 1 214 ? 12.529 7.963 26.723 1.00 54.59 214 GLN A C 1
ATOM 1695 O O . GLN A 1 214 ? 12.208 9.008 27.306 1.00 54.59 214 GLN A O 1
ATOM 1700 N N . PRO A 1 215 ? 12.913 6.870 27.400 1.00 47.91 215 PRO A N 1
ATOM 1701 C CA . PRO A 1 215 ? 12.985 6.855 28.845 1.00 47.91 215 PRO A CA 1
ATOM 1702 C C . PRO A 1 215 ? 14.026 7.883 29.284 1.00 47.91 215 PRO A C 1
ATOM 1704 O O . PRO A 1 215 ? 15.214 7.733 29.004 1.00 47.91 215 PRO A O 1
ATOM 1707 N N . LYS A 1 216 ? 13.602 8.895 30.052 1.00 46.97 216 LYS A N 1
ATOM 1708 C CA . LYS A 1 216 ? 14.500 9.388 31.095 1.00 46.97 216 LYS A CA 1
ATOM 1709 C C . LYS A 1 216 ? 14.842 8.151 31.917 1.00 46.97 216 LYS A C 1
ATOM 1711 O O . LYS A 1 216 ? 13.960 7.560 32.538 1.00 46.97 216 LYS A O 1
ATOM 1716 N N . ILE A 1 217 ? 16.093 7.715 31.825 1.00 51.97 217 ILE A N 1
ATOM 1717 C CA . ILE A 1 217 ? 16.684 6.755 32.745 1.00 51.97 217 ILE A CA 1
ATOM 1718 C C . ILE A 1 217 ? 16.570 7.414 34.119 1.00 51.97 217 ILE A C 1
ATOM 1720 O O . ILE A 1 217 ? 17.394 8.245 34.486 1.00 51.97 217 ILE A O 1
ATOM 1724 N N . THR A 1 218 ? 15.498 7.122 34.848 1.00 50.56 218 THR A N 1
ATOM 1725 C CA . THR A 1 218 ? 15.385 7.501 36.251 1.00 50.56 218 THR A CA 1
ATOM 1726 C C . THR A 1 218 ? 15.647 6.234 37.057 1.00 50.56 218 THR A C 1
ATOM 1728 O O . THR A 1 218 ? 14.826 5.314 37.009 1.00 50.56 218 THR A O 1
ATOM 1731 N N . PRO A 1 219 ? 16.770 6.131 37.784 1.00 42.22 219 PRO A N 1
ATOM 1732 C CA . PRO A 1 219 ? 16.952 5.061 38.747 1.00 42.22 219 PRO A CA 1
ATOM 1733 C C . PRO A 1 219 ? 16.033 5.375 39.931 1.00 42.22 219 PRO A C 1
ATOM 1735 O O . PRO A 1 219 ? 16.332 6.255 40.730 1.00 42.22 219 PRO A O 1
ATOM 1738 N N . GLN A 1 220 ? 14.877 4.721 40.035 1.00 50.12 220 GLN A N 1
ATOM 1739 C CA . GLN A 1 220 ? 14.026 4.844 41.222 1.00 50.12 220 GLN A CA 1
ATOM 1740 C C . GLN A 1 220 ? 13.674 3.468 41.781 1.00 50.12 220 GLN A C 1
ATOM 1742 O O . GLN A 1 220 ? 12.720 2.808 41.385 1.00 50.12 220 GLN A O 1
ATOM 1747 N N . THR A 1 221 ? 14.560 3.044 42.681 1.00 46.50 221 THR A N 1
ATOM 1748 C CA . THR A 1 221 ? 14.265 2.575 44.038 1.00 46.50 221 THR A CA 1
ATOM 1749 C C . THR A 1 221 ? 13.011 1.715 44.196 1.00 46.50 221 THR A C 1
ATOM 1751 O O . THR A 1 221 ? 11.890 2.203 44.309 1.00 46.50 221 THR A O 1
ATOM 1754 N N . ARG A 1 222 ? 13.240 0.402 44.311 1.00 42.22 222 ARG A N 1
ATOM 1755 C CA . ARG A 1 222 ? 12.298 -0.556 44.900 1.00 42.22 222 ARG A CA 1
ATOM 1756 C C . ARG A 1 222 ? 11.919 -0.102 46.315 1.00 42.22 222 ARG A C 1
ATOM 1758 O O . ARG A 1 222 ? 12.654 -0.372 47.260 1.00 42.22 222 ARG A O 1
ATOM 1765 N N . THR A 1 223 ? 10.756 0.516 46.480 1.00 47.19 223 THR A N 1
ATOM 1766 C CA . THR A 1 223 ? 10.125 0.650 47.797 1.00 47.19 223 THR A CA 1
ATOM 1767 C C . THR A 1 223 ? 9.244 -0.572 48.026 1.00 47.19 223 THR A C 1
ATOM 1769 O O . THR A 1 223 ? 8.131 -0.674 47.514 1.00 47.19 223 THR A O 1
ATOM 1772 N N . ILE A 1 224 ? 9.782 -1.532 48.776 1.00 51.22 224 ILE A N 1
ATOM 1773 C CA . ILE A 1 224 ? 9.075 -2.710 49.280 1.00 51.22 224 ILE A CA 1
ATOM 1774 C C . ILE A 1 224 ? 7.958 -2.218 50.208 1.00 51.22 224 ILE A C 1
ATOM 1776 O O . ILE A 1 224 ? 8.213 -1.803 51.337 1.00 51.22 224 ILE A O 1
ATOM 1780 N N . THR A 1 225 ? 6.711 -2.248 49.744 1.00 52.06 225 THR A N 1
ATOM 1781 C CA . THR A 1 225 ? 5.544 -2.032 50.605 1.00 52.06 225 THR A CA 1
ATOM 1782 C C . THR A 1 225 ? 5.147 -3.368 51.224 1.00 52.06 225 THR A C 1
ATOM 1784 O O . THR A 1 225 ? 4.645 -4.271 50.561 1.00 52.06 225 THR A O 1
ATOM 1787 N N . LYS A 1 226 ? 5.434 -3.491 52.524 1.00 48.03 226 LYS A N 1
ATOM 1788 C CA . LYS A 1 226 ? 4.995 -4.575 53.408 1.00 48.03 226 LYS A CA 1
ATOM 1789 C C . LYS A 1 226 ? 3.474 -4.752 53.325 1.00 48.03 226 LYS A C 1
ATOM 1791 O O . LYS A 1 226 ? 2.728 -3.879 53.762 1.00 48.03 226 LYS A O 1
ATOM 1796 N N . VAL A 1 227 ? 3.027 -5.912 52.854 1.00 58.75 227 VAL A N 1
ATOM 1797 C CA . VAL A 1 227 ? 1.656 -6.393 53.057 1.00 58.75 227 VAL A CA 1
ATOM 1798 C C . VAL A 1 227 ? 1.583 -6.981 54.469 1.00 58.75 227 VAL A C 1
ATOM 1800 O O . VAL A 1 227 ? 2.214 -7.994 54.759 1.00 58.75 227 VAL A O 1
ATOM 1803 N N . LYS A 1 228 ? 0.855 -6.314 55.372 1.00 61.72 228 LYS A N 1
ATOM 1804 C CA . LYS A 1 228 ? 0.463 -6.869 56.679 1.00 61.72 228 LYS A CA 1
ATOM 1805 C C . LYS A 1 228 ? -0.726 -7.825 56.478 1.00 61.72 228 LYS A C 1
ATOM 1807 O O . LYS A 1 228 ? -1.679 -7.422 55.811 1.00 61.72 228 LYS A O 1
ATOM 1812 N N . PRO A 1 229 ? -0.731 -9.030 57.076 1.00 55.09 229 PRO A N 1
ATOM 1813 C CA . PRO A 1 229 ? -1.912 -9.881 57.090 1.00 55.09 229 PRO A CA 1
ATOM 1814 C C . PRO A 1 229 ? -2.916 -9.339 58.115 1.00 55.09 229 PRO A C 1
ATOM 1816 O O . PRO A 1 229 ? -2.558 -9.016 59.249 1.00 55.09 229 PRO A O 1
ATOM 1819 N N . LYS A 1 230 ? -4.177 -9.214 57.702 1.00 64.62 230 LYS A N 1
ATOM 1820 C CA . LYS A 1 230 ? -5.298 -8.881 58.581 1.00 64.62 230 LYS A CA 1
ATOM 1821 C C . LYS A 1 230 ? -5.872 -10.206 59.089 1.00 64.62 230 LYS A C 1
ATOM 1823 O O . LYS A 1 230 ? -6.542 -10.904 58.337 1.00 64.62 230 LYS A O 1
ATOM 1828 N N . ILE A 1 231 ? -5.544 -10.561 60.327 1.00 64.88 231 ILE A N 1
ATOM 1829 C CA . ILE A 1 231 ? -6.222 -11.614 61.090 1.00 64.88 231 ILE A CA 1
ATOM 1830 C C . ILE A 1 231 ? -7.342 -10.908 61.863 1.00 64.88 231 ILE A C 1
ATOM 1832 O O . ILE A 1 231 ? -7.082 -9.971 62.617 1.00 64.88 231 ILE A O 1
ATOM 1836 N N . SER A 1 232 ? -8.583 -11.285 61.575 1.00 72.31 232 SER A N 1
ATOM 1837 C CA . SER A 1 232 ? -9.789 -10.945 62.343 1.00 72.31 232 SER A CA 1
ATOM 1838 C C . SER A 1 232 ? -9.979 -11.950 63.495 1.00 72.31 232 SER A C 1
ATOM 1840 O O . SER A 1 232 ? -9.407 -13.035 63.396 1.00 72.31 232 SER A O 1
ATOM 1842 N N . PRO A 1 233 ? -10.705 -11.560 64.564 1.00 70.19 233 PRO A N 1
ATOM 1843 C CA . PRO A 1 233 ? -10.630 -12.148 65.909 1.00 70.19 233 PRO A CA 1
ATOM 1844 C C . PRO A 1 233 ? -10.995 -13.628 66.003 1.00 70.19 233 PRO A C 1
ATOM 1846 O O . PRO A 1 233 ? -11.819 -14.090 65.182 1.00 70.19 233 PRO A O 1
#